Protein 4PY9 (pdb70)

Nearest PDB structures (foldseek):
  4py9-assembly1_A  TM=1.003E+00  e=1.717E-64  Bacteroides fragilis
  5jju-assembly1_B  TM=8.399E-01  e=2.002E-22  Mycobacterium tuberculosis H37Ra
  8iu7-assembly1_B-3  TM=7.484E-01  e=2.888E-23  Staphylococcus aureus
  5izo-assembly2_B  TM=7.568E-01  e=3.931E-20  Bacillus subtilis subsp. subtilis str. 168
  5j21-assembly2_B  TM=7.555E-01  e=2.570E-19  Bacillus subtilis subsp. subtilis str. 168

Organism: Bacteroides fragilis (strain YCH46) (NCBI:txid295405)

Structure (mmCIF, N/CA/C/O backbone):
data_4PY9
#
_entry.id   4PY9
#
_cell.length_a   90.892
_cell.length_b   90.892
_cell.length_c   107.684
_cell.angle_alpha   90.00
_cell.angle_beta   90.00
_cell.angle_gamma   120.00
#
_symmetry.space_group_name_H-M   'P 32 2 1'
#
loop_
_entity.id
_entity.type
_entity.pdbx_description
1 polymer 'Putative exopolyphosphatase-related protein'
2 non-polymer 'PHOSPHATE ION'
3 non-polymer 'SODIUM ION'
4 water water
#
loop_
_atom_site.group_PDB
_atom_site.id
_atom_site.type_symbol
_atom_site.label_atom_id
_atom_site.label_alt_id
_atom_site.label_comp_id
_atom_site.label_asym_id
_atom_site.label_entity_id
_atom_site.label_seq_id
_atom_site.pdbx_PDB_ins_code
_atom_site.Cartn_x
_atom_site.Cartn_y
_atom_site.Cartn_z
_atom_site.occupancy
_atom_site.B_iso_or_equiv
_atom_site.auth_seq_id
_atom_site.auth_comp_id
_atom_site.auth_asym_id
_atom_site.auth_atom_id
_atom_site.pdbx_PDB_model_num
ATOM 1 N N . LEU A 1 2 ? -8.432 32.540 35.436 1.00 60.54 2 LEU A N 1
ATOM 2 C CA . LEU A 1 2 ? -7.847 31.288 34.863 1.00 60.65 2 LEU A CA 1
ATOM 3 C C . LEU A 1 2 ? -6.625 31.568 33.981 1.00 57.14 2 LEU A C 1
ATOM 4 O O . LEU A 1 2 ? -5.629 30.856 34.067 1.00 59.73 2 LEU A O 1
ATOM 9 N N . THR A 1 3 ? -6.699 32.598 33.143 1.00 52.67 3 THR A N 1
ATOM 10 C CA . THR A 1 3 ? -5.578 32.975 32.278 1.00 51.26 3 THR A CA 1
ATOM 11 C C . THR A 1 3 ? -4.552 33.807 33.046 1.00 50.50 3 THR A C 1
ATOM 12 O O . THR A 1 3 ? -4.917 34.631 33.886 1.00 49.93 3 THR A O 1
ATOM 16 N N . LYS A 1 4 ? -3.272 33.592 32.744 1.00 47.94 4 LYS A N 1
ATOM 17 C CA . LYS A 1 4 ? -2.180 34.344 33.367 1.00 47.17 4 LYS A CA 1
ATOM 18 C C . LYS A 1 4 ? -1.948 35.672 32.650 1.00 44.56 4 LYS A C 1
ATOM 19 O O . LYS A 1 4 ? -1.218 35.729 31.667 1.00 46.92 4 LYS A O 1
ATOM 25 N N . VAL A 1 5 ? -2.589 36.726 33.146 1.00 42.26 5 VAL A N 1
ATOM 26 C CA . VAL A 1 5 ? -2.435 38.085 32.615 1.00 40.05 5 VAL A CA 1
ATOM 27 C C . VAL A 1 5 ? -1.206 38.797 33.186 1.00 38.60 5 VAL A C 1
ATOM 28 O O . VAL A 1 5 ? -0.426 39.381 32.440 1.00 39.20 5 VAL A O 1
ATOM 32 N N . ILE A 1 6 ? -1.049 38.762 34.506 1.00 37.00 6 ILE A N 1
ATOM 33 C CA . ILE A 1 6 ? 0.058 39.434 35.178 1.00 36.11 6 ILE A CA 1
ATOM 34 C C . ILE A 1 6 ? 1.331 38.620 34.984 1.00 37.14 6 ILE A C 1
ATOM 35 O O . ILE A 1 6 ? 1.319 37.389 35.108 1.00 35.63 6 ILE A O 1
ATOM 40 N N . ALA A 1 7 ? 2.425 39.317 34.691 1.00 37.58 7 ALA A N 1
ATOM 41 C CA . ALA A 1 7 ? 3.714 38.672 34.474 1.00 40.11 7 ALA A CA 1
ATOM 42 C C . ALA A 1 7 ? 4.199 37.981 35.751 1.00 40.65 7 ALA A C 1
ATOM 43 O O . ALA A 1 7 ? 4.248 38.596 36.813 1.00 43.01 7 ALA A O 1
ATOM 45 N N . GLN A 1 8 ? 4.538 36.701 35.634 1.00 41.67 8 GLN A N 1
ATOM 46 C CA . GLN A 1 8 ? 5.047 35.901 36.753 1.00 42.66 8 GLN A CA 1
ATOM 47 C C . GLN A 1 8 ? 6.275 36.530 37.421 1.00 42.96 8 GLN A C 1
ATOM 48 O O . GLN A 1 8 ? 6.441 36.433 38.638 1.00 43.23 8 GLN A O 1
ATOM 54 N N . ALA A 1 9 ? 7.136 37.161 36.627 1.00 43.15 9 ALA A N 1
ATOM 55 C CA . ALA A 1 9 ? 8.318 37.832 37.164 1.00 43.48 9 ALA A CA 1
ATOM 56 C C . ALA A 1 9 ? 7.918 38.957 38.114 1.00 43.95 9 ALA A C 1
ATOM 57 O O . ALA A 1 9 ? 8.526 39.127 39.170 1.00 44.05 9 ALA A O 1
ATOM 59 N N . HIS A 1 10 ? 6.894 39.720 37.731 1.00 44.24 10 HIS A N 1
ATOM 60 C CA . HIS A 1 10 ? 6.349 40.784 38.586 1.00 43.81 10 HIS A CA 1
ATOM 61 C C . HIS A 1 10 ? 5.740 40.203 39.865 1.00 42.41 10 HIS A C 1
ATOM 62 O O . HIS A 1 10 ? 5.910 40.767 40.947 1.00 41.36 10 HIS A O 1
ATOM 69 N N . ILE A 1 11 ? 5.053 39.069 39.740 1.00 41.68 11 ILE A N 1
ATOM 70 C CA . ILE A 1 11 ? 4.490 38.370 40.905 1.00 41.66 11 ILE A CA 1
ATOM 71 C C . ILE A 1 11 ? 5.596 37.854 41.829 1.00 42.65 11 ILE A C 1
ATOM 72 O O . ILE A 1 11 ? 5.495 37.970 43.054 1.00 40.32 11 ILE A O 1
ATOM 77 N N . ASP A 1 12 ? 6.648 37.293 41.237 1.00 43.06 12 ASP A N 1
ATOM 78 C CA . ASP A 1 12 ? 7.788 36.794 42.007 1.00 43.40 12 ASP A CA 1
ATOM 79 C C . ASP A 1 12 ? 8.450 37.929 42.799 1.00 41.80 12 ASP A C 1
ATOM 80 O O . ASP A 1 12 ? 8.692 37.799 43.997 1.00 41.85 12 ASP A O 1
ATOM 85 N N . HIS A 1 13 ? 8.722 39.039 42.119 1.00 40.43 13 HIS A N 1
ATOM 86 C CA . HIS A 1 13 ? 9.382 40.197 42.726 1.00 40.90 13 HIS A CA 1
ATOM 87 C C . HIS A 1 13 ? 8.588 40.764 43.911 1.00 41.42 13 HIS A C 1
ATOM 88 O O . HIS A 1 13 ? 9.142 40.985 44.986 1.00 41.93 13 HIS A O 1
ATOM 95 N N . PHE A 1 14 ? 7.293 40.996 43.714 1.00 41.31 14 PHE A N 1
ATOM 96 C CA . PHE A 1 14 ? 6.455 41.572 44.765 1.00 40.63 14 PHE A CA 1
ATOM 97 C C . PHE A 1 14 ? 6.341 40.643 45.970 1.00 41.47 14 PHE A C 1
ATOM 98 O O . PHE A 1 14 ? 6.312 41.105 47.109 1.00 40.57 14 PHE A O 1
ATOM 106 N N . THR A 1 15 ? 6.269 39.339 45.716 1.00 41.75 15 THR A N 1
ATOM 107 C CA . THR A 1 15 ? 6.231 38.353 46.790 1.00 43.48 15 THR A CA 1
ATOM 108 C C . THR A 1 15 ? 7.465 38.475 47.693 1.00 45.48 15 THR A C 1
ATOM 109 O O . THR A 1 15 ? 7.367 38.307 48.911 1.00 44.38 15 THR A O 1
ATOM 113 N N . LYS A 1 16 ? 8.614 38.778 47.088 1.00 47.02 16 LYS A N 1
ATOM 114 C CA . LYS A 1 16 ? 9.852 39.017 47.835 1.00 49.59 16 LYS A CA 1
ATOM 115 C C . LYS A 1 16 ? 9.691 40.222 48.760 1.00 47.98 16 LYS A C 1
ATOM 116 O O . LYS A 1 16 ? 9.922 40.121 49.965 1.00 48.68 16 LYS A O 1
ATOM 122 N N . TRP A 1 17 ? 9.289 41.354 48.186 1.00 45.54 17 TRP A N 1
ATOM 123 C CA . TRP A 1 17 ? 8.964 42.554 48.960 1.00 44.05 17 TRP A CA 1
ATOM 124 C C . TRP A 1 17 ? 7.958 42.241 50.066 1.00 44.79 17 TRP A C 1
ATOM 125 O O . TRP A 1 17 ? 8.147 42.621 51.222 1.00 44.53 17 TRP A O 1
ATOM 136 N N . PHE A 1 18 ? 6.890 41.545 49.686 1.00 44.77 18 PHE A N 1
ATOM 137 C CA . PHE A 1 18 ? 5.783 41.221 50.582 1.00 45.34 18 PHE A CA 1
ATOM 138 C C . PHE A 1 18 ? 6.233 40.460 51.829 1.00 47.93 18 PHE A C 1
ATOM 139 O O . PHE A 1 18 ? 5.821 40.788 52.944 1.00 47.10 18 PHE A O 1
ATOM 147 N N . GLU A 1 19 ? 7.080 39.453 51.636 1.00 50.81 19 GLU A N 1
ATOM 148 C CA . GLU A 1 19 ? 7.578 38.646 52.750 1.00 52.58 19 GLU A CA 1
ATOM 149 C C . GLU A 1 19 ? 8.534 39.426 53.669 1.00 51.39 19 GLU A C 1
ATOM 150 O O . GLU A 1 19 ? 8.513 39.243 54.887 1.00 49.58 19 GLU A O 1
ATOM 156 N N . ARG A 1 20 ? 9.349 40.303 53.089 1.00 51.61 20 ARG A N 1
ATOM 157 C CA . ARG A 1 20 ? 10.273 41.139 53.869 1.00 53.46 20 ARG A CA 1
ATOM 158 C C . ARG A 1 20 ? 9.592 42.299 54.601 1.00 50.01 20 ARG A C 1
ATOM 159 O O . ARG A 1 20 ? 10.107 42.783 55.610 1.00 46.88 20 ARG A O 1
ATOM 167 N N . ALA A 1 21 ? 8.454 42.752 54.081 1.00 47.59 21 ALA A N 1
ATOM 168 C CA . ALA A 1 21 ? 7.827 43.981 54.558 1.00 46.81 21 ALA A CA 1
ATOM 169 C C . ALA A 1 21 ? 7.199 43.816 55.932 1.00 45.80 21 ALA A C 1
ATOM 170 O O . ALA A 1 21 ? 6.577 42.792 56.216 1.00 45.85 21 ALA A O 1
ATOM 172 N N . ASP A 1 22 ? 7.395 44.821 56.783 1.00 45.22 22 ASP A N 1
ATOM 173 C CA . ASP A 1 22 ? 6.652 44.954 58.038 1.00 46.48 22 ASP A CA 1
ATOM 174 C C . ASP A 1 22 ? 5.570 46.025 57.895 1.00 42.86 22 ASP A C 1
ATOM 175 O O . ASP A 1 22 ? 4.456 45.858 58.385 1.00 41.93 22 ASP A O 1
ATOM 180 N N . LYS A 1 23 ? 5.918 47.124 57.230 1.00 41.27 23 LYS A N 1
ATOM 181 C CA . LYS A 1 23 ? 5.037 48.281 57.091 1.00 40.19 23 LYS A CA 1
ATOM 182 C C . LYS A 1 23 ? 4.716 48.548 55.625 1.00 38.94 23 LYS A C 1
ATOM 183 O O . LYS A 1 23 ? 5.621 48.719 54.800 1.00 38.11 23 LYS A O 1
ATOM 189 N N . ILE A 1 24 ? 3.422 48.580 55.311 1.00 37.75 24 ILE A N 1
ATOM 190 C CA . ILE A 1 24 ? 2.959 48.760 53.942 1.00 36.43 24 ILE A CA 1
ATOM 191 C C . ILE A 1 24 ? 1.917 49.869 53.878 1.00 35.87 24 ILE A C 1
ATOM 192 O O . ILE A 1 24 ? 1.031 49.943 54.723 1.00 35.80 24 ILE A O 1
ATOM 197 N N . VAL A 1 25 ? 2.047 50.737 52.875 1.00 35.66 25 VAL A N 1
ATOM 198 C CA . VAL A 1 25 ? 1.057 51.772 52.599 1.00 34.84 25 VAL A CA 1
ATOM 199 C C . VAL A 1 25 ? 0.425 51.540 51.226 1.00 33.93 25 VAL A C 1
ATOM 200 O O . VAL A 1 25 ? 1.123 51.261 50.251 1.00 33.18 25 VAL A O 1
ATOM 204 N N . ILE A 1 26 ? -0.899 51.662 51.166 1.00 32.91 26 ILE A N 1
ATOM 205 C CA . ILE A 1 26 ? -1.643 51.580 49.920 1.00 32.09 26 ILE A CA 1
ATOM 206 C C . ILE A 1 26 ? -2.194 52.968 49.593 1.00 32.32 26 ILE A C 1
ATOM 207 O O . ILE A 1 26 ? -2.891 53.569 50.408 1.00 32.17 26 ILE A O 1
ATOM 212 N N . VAL A 1 27 ? -1.875 53.470 48.404 1.00 32.67 27 VAL A N 1
ATOM 213 C CA . VAL A 1 27 ? -2.341 54.782 47.958 1.00 33.98 27 VAL A CA 1
ATOM 214 C C . VAL A 1 27 ? -3.231 54.649 46.729 1.00 34.29 27 VAL A C 1
ATOM 215 O O . VAL A 1 27 ? -3.002 53.789 45.883 1.00 34.74 27 VAL A O 1
ATOM 219 N N . SER A 1 28 ? -4.248 55.501 46.639 1.00 35.42 28 SER A N 1
ATOM 220 C CA . SER A 1 28 ? -5.089 55.571 45.446 1.00 35.71 28 SER A CA 1
ATOM 221 C C . SER A 1 28 ? -5.472 57.013 45.134 1.00 35.80 28 SER A C 1
ATOM 222 O O . SER A 1 28 ? -5.099 57.929 45.867 1.00 36.32 28 SER A O 1
ATOM 225 N N . HIS A 1 29 ? -6.221 57.208 44.049 1.00 35.95 29 HIS A N 1
ATOM 226 C CA . HIS A 1 29 ? -6.307 58.518 43.392 1.00 35.26 29 HIS A CA 1
ATOM 227 C C . HIS A 1 29 ? -7.265 59.523 44.040 1.00 36.07 29 HIS A C 1
ATOM 228 O O . HIS A 1 29 ? -8.116 59.161 44.855 1.00 35.43 29 HIS A O 1
ATOM 235 N N . VAL A 1 30 ? -7.100 60.791 43.653 1.00 36.49 30 VAL A N 1
ATOM 236 C CA . VAL A 1 30 ? -7.940 61.898 44.122 1.00 36.84 30 VAL A CA 1
ATOM 237 C C . VAL A 1 30 ? -9.405 61.645 43.794 1.00 36.73 30 VAL A C 1
ATOM 238 O O . VAL A 1 30 ? -9.724 61.029 42.775 1.00 37.93 30 VAL A O 1
ATOM 242 N N . SER A 1 31 ? -10.290 62.137 44.655 1.00 36.30 31 SER A N 1
ATOM 243 C CA . SER A 1 31 ? -11.714 61.828 44.577 1.00 37.25 31 SER A CA 1
ATOM 244 C C . SER A 1 31 ? -11.920 60.338 44.312 1.00 34.85 31 SER A C 1
ATOM 245 O O . SER A 1 31 ? -12.481 59.957 43.290 1.00 33.28 31 SER A O 1
ATOM 248 N N . PRO A 1 32 ? -11.444 59.488 45.235 1.00 33.24 32 PRO A N 1
ATOM 249 C CA . PRO A 1 32 ? -11.520 58.051 44.995 1.00 32.99 32 PRO A CA 1
ATOM 250 C C . PRO A 1 32 ? -12.960 57.558 44.915 1.00 32.08 32 PRO A C 1
ATOM 251 O O . PRO A 1 32 ? -13.835 58.078 45.611 1.00 33.59 32 PRO A O 1
ATOM 255 N N . ASP A 1 33 ? -13.188 56.561 44.065 1.00 31.75 33 ASP A N 1
ATOM 256 C CA . ASP A 1 33 ? -1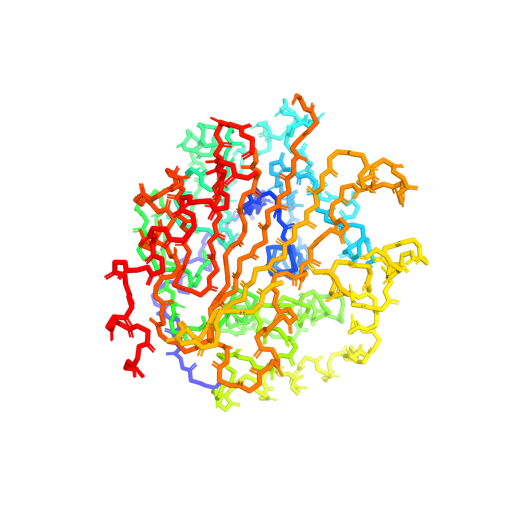4.515 55.996 43.832 1.00 31.43 33 ASP A CA 1
ATOM 257 C C . ASP A 1 33 ? -14.512 54.497 44.158 1.00 30.53 33 ASP A C 1
ATOM 258 O O . ASP A 1 33 ? -13.593 54.006 44.816 1.00 30.92 33 ASP A O 1
ATOM 263 N N . GLY A 1 34 ? -15.537 53.779 43.703 1.00 29.21 34 GLY A N 1
ATOM 264 C CA . GLY A 1 34 ? -15.706 52.366 44.014 1.00 29.34 34 GLY A CA 1
ATOM 265 C C . GLY A 1 34 ? -14.482 51.501 43.782 1.00 29.59 34 GLY A C 1
ATOM 266 O O . GLY A 1 34 ? -14.121 50.696 44.639 1.00 29.47 34 GLY A O 1
ATOM 267 N N . ASP A 1 35 ? -13.820 51.689 42.645 1.00 29.88 35 ASP A N 1
ATOM 268 C CA . ASP A 1 35 ? -12.688 50.839 42.262 1.00 30.20 35 ASP A CA 1
ATOM 269 C C . ASP A 1 35 ? -11.403 51.293 42.952 1.00 29.55 35 ASP A C 1
ATOM 270 O O . ASP A 1 35 ? -10.535 50.476 43.239 1.00 29.30 35 ASP A O 1
ATOM 275 N N . ALA A 1 36 ? -11.285 52.587 43.232 1.00 29.77 36 ALA A N 1
ATOM 276 C CA . ALA A 1 36 ? -10.147 53.087 44.004 1.00 30.13 36 ALA A CA 1
ATOM 277 C C . ALA A 1 36 ? -10.196 52.502 45.416 1.00 30.10 36 ALA A C 1
ATOM 278 O O . ALA A 1 36 ? -9.217 51.931 45.902 1.00 29.81 36 ALA A O 1
ATOM 280 N N . ILE A 1 37 ? -11.356 52.637 46.055 1.00 29.45 37 ILE A N 1
ATOM 281 C CA . ILE A 1 37 ? -11.548 52.189 47.428 1.00 28.46 37 ILE A CA 1
ATOM 282 C C . ILE A 1 37 ? -11.668 50.665 47.508 1.00 28.22 37 ILE A C 1
ATOM 283 O O . ILE A 1 37 ? -11.120 50.044 48.423 1.00 27.70 37 ILE A O 1
ATOM 288 N N . GLY A 1 38 ? -12.390 50.073 46.559 1.00 27.83 38 GLY A N 1
ATOM 289 C CA . GLY A 1 38 ? -12.576 48.628 46.502 1.00 28.20 38 GLY A CA 1
ATOM 290 C C . GLY A 1 38 ? -11.273 47.864 46.343 1.00 29.16 38 GLY A C 1
ATOM 291 O O . GLY A 1 38 ? -11.010 46.925 47.094 1.00 29.68 38 GLY A O 1
ATOM 292 N N . SER A 1 39 ? -10.452 48.271 45.378 1.00 29.04 39 SER A N 1
ATOM 293 C CA . SER A 1 39 ? -9.160 47.629 45.159 1.00 29.55 39 SER A CA 1
ATOM 294 C C . SER A 1 39 ? -8.221 47.827 46.352 1.00 29.86 39 SER A C 1
ATOM 295 O O . SER A 1 39 ? -7.540 46.888 46.777 1.00 29.27 39 SER A O 1
ATOM 298 N N . SER A 1 40 ? -8.194 49.046 46.889 1.00 29.34 40 SER A N 1
ATOM 299 C CA . SER A 1 40 ? -7.349 49.366 48.039 1.00 29.13 40 SER A CA 1
ATOM 300 C C . SER A 1 40 ? -7.749 48.581 49.286 1.00 28.97 40 SER A C 1
ATOM 301 O O . SER A 1 40 ? -6.888 48.049 49.987 1.00 28.95 40 SER A O 1
ATOM 304 N N . LEU A 1 41 ? -9.051 48.511 49.555 1.00 28.93 41 LEU A N 1
ATOM 305 C CA . LEU A 1 41 ? -9.561 47.781 50.716 1.00 28.71 41 LEU A CA 1
ATOM 306 C C . LEU A 1 41 ? -9.470 46.267 50.522 1.00 29.06 41 LEU A C 1
ATOM 307 O O . LEU A 1 41 ? -9.290 45.520 51.485 1.00 28.09 41 LEU A O 1
ATOM 312 N N . GLY A 1 42 ? -9.618 45.817 49.281 1.00 29.90 42 GLY A N 1
ATOM 313 C CA . GLY A 1 42 ? -9.402 44.416 48.948 1.00 30.79 42 GLY A CA 1
ATOM 314 C C . GLY A 1 42 ? -7.979 43.997 49.266 1.00 31.09 42 GLY A C 1
ATOM 315 O O . GLY A 1 42 ? -7.752 42.983 49.930 1.00 32.01 42 GLY A O 1
ATOM 316 N N . LEU A 1 43 ? -7.013 44.781 48.803 1.00 31.46 43 LEU A N 1
ATOM 317 C CA . LEU A 1 43 ? -5.606 44.511 49.112 1.00 32.06 43 LEU A CA 1
ATOM 318 C C . LEU A 1 43 ? -5.323 44.648 50.615 1.00 32.94 43 LEU A C 1
ATOM 319 O O . LEU A 1 43 ? -4.596 43.836 51.195 1.00 32.90 43 LEU A O 1
ATOM 324 N N . TYR A 1 44 ? -5.908 45.674 51.232 1.00 33.66 44 TYR A N 1
ATOM 325 C CA . TYR A 1 44 ? -5.762 45.916 52.669 1.00 34.78 44 TYR A CA 1
ATOM 326 C C . TYR A 1 44 ? -6.127 44.689 53.493 1.00 35.20 44 TYR A C 1
ATOM 327 O O . TYR A 1 44 ? -5.333 44.243 54.316 1.00 34.73 44 TYR A O 1
ATOM 336 N N . HIS A 1 45 ? -7.326 44.152 53.272 1.00 35.65 45 HIS A N 1
ATOM 337 C CA . HIS A 1 45 ? -7.794 42.990 54.033 1.00 36.70 45 HIS A CA 1
ATOM 338 C C . HIS A 1 45 ? -6.863 41.794 53.882 1.00 36.48 45 HIS A C 1
ATOM 339 O O . HIS A 1 45 ? -6.526 41.148 54.873 1.00 35.63 45 HIS A O 1
ATOM 346 N N . PHE A 1 46 ? -6.451 41.495 52.651 1.00 35.80 46 PHE A N 1
ATOM 347 C CA . PHE A 1 46 ? -5.484 40.422 52.443 1.00 36.43 46 PHE A CA 1
ATOM 348 C C . PHE A 1 46 ? -4.194 40.678 53.227 1.00 36.52 46 PHE A C 1
ATOM 349 O O . PHE A 1 46 ? -3.772 39.843 54.025 1.00 36.41 46 PHE A O 1
ATOM 357 N N . LEU A 1 47 ? -3.578 41.833 52.999 1.00 36.43 47 LEU A N 1
ATOM 358 C CA . LEU A 1 47 ? -2.308 42.155 53.644 1.00 36.06 47 LEU A CA 1
ATOM 359 C C . LEU A 1 47 ? -2.427 42.131 55.164 1.00 37.27 47 LEU A C 1
ATOM 360 O O . LEU A 1 47 ? -1.547 41.601 55.856 1.00 35.54 47 LEU A O 1
ATOM 365 N N . ASP A 1 48 ? -3.523 42.688 55.675 1.00 38.23 48 ASP A N 1
ATOM 366 C CA . ASP A 1 48 ? -3.770 42.725 57.113 1.00 38.78 48 ASP A CA 1
ATOM 367 C C . ASP A 1 48 ? -3.933 41.324 57.713 1.00 38.18 48 ASP A C 1
ATOM 368 O O . ASP A 1 48 ? -3.619 41.115 58.880 1.00 37.81 48 ASP A O 1
ATOM 373 N N . SER A 1 49 ? -4.408 40.367 56.917 1.00 39.07 49 SER A N 1
ATOM 374 C CA . SER A 1 49 ? -4.529 38.975 57.369 1.00 39.76 49 SER A CA 1
ATOM 375 C C . SER A 1 49 ? -3.170 38.288 57.536 1.00 40.25 49 SER A C 1
ATOM 376 O O . SER A 1 49 ? -3.084 37.228 58.153 1.00 41.04 49 SER A O 1
ATOM 379 N N . GLN A 1 50 ? -2.120 38.883 56.978 1.00 41.01 50 GLN A N 1
ATOM 380 C CA . GLN A 1 50 ? -0.793 38.282 56.982 1.00 42.58 50 GLN A CA 1
ATOM 381 C C . GLN A 1 50 ? 0.164 38.956 57.966 1.00 44.34 50 GLN A C 1
ATOM 382 O O . GLN A 1 50 ? 1.353 39.080 57.683 1.00 45.77 50 GLN A O 1
ATOM 388 N N . ASP A 1 51 ? -0.353 39.378 59.121 1.00 47.84 51 ASP A N 1
ATOM 389 C CA . ASP A 1 51 ? 0.471 39.937 60.203 1.00 49.59 51 ASP A CA 1
ATOM 390 C C . ASP A 1 51 ? 1.341 41.097 59.712 1.00 48.37 51 ASP A C 1
ATOM 391 O O . ASP A 1 51 ? 2.555 41.116 59.931 1.00 48.34 51 ASP A O 1
ATOM 396 N N . LYS A 1 52 ? 0.717 42.054 59.030 1.00 46.51 52 LYS A N 1
ATOM 397 C CA . LYS A 1 52 ? 1.428 43.235 58.544 1.00 44.77 52 LYS A CA 1
ATOM 398 C C . LYS A 1 52 ? 0.728 44.519 58.956 1.00 42.00 52 LYS A C 1
ATOM 399 O O . LYS A 1 52 ? -0.489 44.548 59.122 1.00 41.03 52 LYS A O 1
ATOM 405 N N . ILE A 1 53 ? 1.520 45.570 59.150 1.00 39.96 53 ILE A N 1
ATOM 406 C CA . ILE A 1 53 ? 0.990 46.893 59.435 1.00 38.63 53 ILE A CA 1
ATOM 407 C C . ILE A 1 53 ? 0.641 47.529 58.097 1.00 36.72 53 ILE A C 1
ATOM 408 O O . ILE A 1 53 ? 1.520 47.736 57.259 1.00 36.22 53 ILE A O 1
ATOM 413 N N . VAL A 1 54 ? -0.646 47.808 57.897 1.00 34.87 54 VAL A N 1
ATOM 414 C CA . VAL A 1 54 ? -1.146 48.312 56.621 1.00 34.37 54 VAL A CA 1
ATOM 415 C C . VAL A 1 54 ? -2.052 49.519 56.827 1.00 32.57 54 VAL A C 1
ATOM 416 O O . VAL A 1 54 ? -2.971 49.476 57.639 1.00 32.26 54 VAL A O 1
ATOM 420 N N . ASN A 1 55 ? -1.791 50.581 56.074 1.00 31.93 55 ASN A N 1
ATOM 421 C CA . ASN A 1 55 ? -2.619 51.783 56.084 1.00 31.24 55 ASN A CA 1
ATOM 422 C C . ASN A 1 55 ? -2.948 52.199 54.663 1.00 31.29 55 ASN A C 1
ATOM 423 O O . ASN A 1 55 ? -2.071 52.208 53.797 1.00 30.53 55 ASN A O 1
ATOM 428 N N . VAL A 1 56 ? -4.218 52.528 54.438 1.00 31.21 56 VAL A N 1
ATOM 429 C CA . VAL A 1 56 ? -4.700 53.026 53.159 1.00 31.47 56 VAL A CA 1
ATOM 430 C C . VAL A 1 56 ? -4.807 54.539 53.262 1.00 31.88 56 VAL A C 1
ATOM 431 O O . VAL A 1 56 ? -5.421 55.056 54.197 1.00 31.85 56 VAL A O 1
ATOM 435 N N . ILE A 1 57 ? -4.201 55.245 52.310 1.00 32.68 57 ILE A N 1
ATOM 436 C CA . ILE A 1 57 ? -4.193 56.705 52.315 1.00 32.63 57 ILE A CA 1
ATOM 437 C C . ILE A 1 57 ? -4.647 57.233 50.962 1.00 33.49 57 ILE A C 1
ATOM 438 O O . ILE A 1 57 ? -4.122 56.831 49.925 1.00 32.29 57 ILE A O 1
ATOM 443 N N . VAL A 1 58 ? -5.613 58.145 50.986 1.00 33.56 58 VAL A N 1
ATOM 444 C CA . VAL A 1 58 ? -6.106 58.788 49.780 1.00 34.08 58 VAL A CA 1
ATOM 445 C C . VAL A 1 58 ? -6.116 60.300 49.999 1.00 35.31 58 VAL A C 1
ATOM 446 O O . VAL A 1 58 ? -6.182 60.757 51.141 1.00 35.17 58 VAL A O 1
ATOM 450 N N . PRO A 1 59 ? -6.043 61.084 48.909 1.00 36.07 59 PRO A N 1
ATOM 451 C CA . PRO A 1 59 ? -5.903 62.530 49.074 1.00 37.01 59 PRO A CA 1
ATOM 452 C C . PRO A 1 59 ? -7.167 63.213 49.585 1.00 37.94 59 PRO A C 1
ATOM 453 O O . PRO A 1 59 ? -7.093 64.279 50.200 1.00 37.97 59 PRO A O 1
ATOM 457 N N . ASN A 1 60 ? -8.303 62.564 49.360 1.00 38.46 60 ASN A N 1
ATOM 458 C CA . ASN A 1 60 ? -9.577 63.238 49.291 1.00 40.42 60 ASN A CA 1
ATOM 459 C C . ASN A 1 60 ? -10.678 62.326 49.796 1.00 38.25 60 ASN A C 1
ATOM 460 O O . ASN A 1 60 ? -10.552 61.106 49.712 1.00 36.50 60 ASN A O 1
ATOM 465 N N . ALA A 1 61 ? -11.766 62.914 50.285 1.00 35.96 61 ALA A N 1
ATOM 466 C CA . ALA A 1 61 ? -12.914 62.135 50.746 1.00 35.41 61 ALA A CA 1
ATOM 467 C C . ALA A 1 61 ? -13.527 61.296 49.618 1.00 35.05 61 ALA A C 1
ATOM 468 O O . ALA A 1 61 ? -13.561 61.721 48.462 1.00 35.03 61 ALA A O 1
ATOM 470 N N . PHE A 1 62 ? -14.007 60.108 49.975 1.00 34.55 62 PHE A N 1
ATOM 471 C CA . PHE A 1 62 ? -14.775 59.259 49.070 1.00 34.53 62 PHE A CA 1
ATOM 472 C C . PHE A 1 62 ? -16.263 59.414 49.372 1.00 34.68 62 PHE A C 1
ATOM 473 O O . PHE A 1 62 ? -16.630 59.804 50.470 1.00 34.63 62 PHE A O 1
ATOM 481 N N . PRO A 1 63 ? -17.131 59.108 48.395 1.00 36.37 63 PRO A N 1
ATOM 482 C CA . PRO A 1 63 ? -18.572 59.310 48.593 1.00 36.86 63 PRO A CA 1
ATOM 483 C C . PRO A 1 63 ? -19.165 58.517 49.758 1.00 38.36 63 PRO A C 1
ATOM 484 O O . PRO A 1 63 ? -18.622 57.478 50.152 1.00 37.90 63 PRO A O 1
ATOM 488 N N . ASP A 1 64 ? -20.282 59.013 50.284 1.00 37.98 64 ASP A N 1
ATOM 489 C CA . ASP A 1 64 ? -20.951 58.398 51.422 1.00 39.18 64 ASP A CA 1
ATOM 490 C C . ASP A 1 64 ? -21.498 57.011 51.101 1.00 37.96 64 ASP A C 1
ATOM 491 O O . ASP A 1 64 ? -21.585 56.161 51.989 1.00 36.73 64 ASP A O 1
ATOM 496 N N . PHE A 1 65 ? -21.856 56.776 49.839 1.00 36.90 65 PHE A N 1
ATOM 497 C CA . PHE A 1 65 ? -22.369 55.466 49.429 1.00 37.10 65 PHE A CA 1
ATOM 498 C C . PHE A 1 65 ? -21.286 54.369 49.419 1.00 36.78 65 PHE A C 1
ATOM 499 O O . PHE A 1 65 ? -21.572 53.224 49.077 1.00 37.54 65 PHE A O 1
ATOM 507 N N . LEU A 1 66 ? -20.058 54.725 49.796 1.00 36.40 66 LEU A N 1
ATOM 508 C CA . LEU A 1 66 ? -18.969 53.762 50.001 1.00 36.47 66 LEU A CA 1
ATOM 509 C C . LEU A 1 66 ? -18.622 53.534 51.486 1.00 37.32 66 LEU A C 1
ATOM 510 O O . LEU A 1 66 ? -17.807 52.659 51.796 1.00 36.57 66 LEU A O 1
ATOM 515 N N . LYS A 1 67 ? -19.243 54.295 52.393 1.00 37.05 67 LYS A N 1
ATOM 516 C CA . LYS A 1 67 ? -18.932 54.217 53.832 1.00 38.28 67 LYS A CA 1
ATOM 517 C C . LYS A 1 67 ? -19.196 52.830 54.434 1.00 36.85 67 LYS A C 1
ATOM 518 O O . LYS A 1 67 ? -18.553 52.442 55.410 1.00 36.67 67 LYS A O 1
ATOM 524 N N . TRP A 1 68 ? -20.146 52.099 53.857 1.00 34.80 68 TRP A N 1
ATOM 525 C CA . TRP A 1 68 ? -20.497 50.758 54.331 1.00 34.71 68 TRP A CA 1
ATOM 526 C C . TRP A 1 68 ? -19.346 49.750 54.229 1.00 35.02 68 TRP A C 1
ATOM 527 O O . TRP A 1 68 ? -19.350 48.730 54.907 1.00 34.61 68 TRP A O 1
ATOM 546 N N . PRO A 1 70 ? -16.265 47.520 54.596 1.00 33.50 70 PRO A N 1
ATOM 547 C CA . PRO A 1 70 ? -15.511 47.187 55.807 1.00 33.62 70 PRO A CA 1
ATOM 548 C C . PRO A 1 70 ? -14.071 47.668 55.699 1.00 32.41 70 PRO A C 1
ATOM 549 O O . PRO A 1 70 ? -13.408 47.393 54.705 1.00 32.11 70 PRO A O 1
ATOM 553 N N . GLY A 1 71 ? -13.619 48.415 56.702 1.00 31.90 71 GLY A N 1
ATOM 554 C CA . GLY A 1 71 ? -12.299 49.050 56.679 1.00 31.90 71 GLY A CA 1
ATOM 555 C C . GLY A 1 71 ? -12.273 50.482 56.163 1.00 31.30 71 GLY A C 1
ATOM 556 O O . GLY A 1 71 ? -11.243 51.153 56.253 1.00 30.13 71 GLY A O 1
ATOM 557 N N . SER A 1 72 ? -13.395 50.964 55.632 1.00 31.77 72 SER A N 1
ATOM 558 C CA . SER A 1 72 ? -13.441 52.311 55.054 1.00 32.87 72 SER A CA 1
ATOM 559 C C . SER A 1 72 ? -13.173 53.400 56.094 1.00 33.81 72 SER A C 1
ATOM 560 O O . SER A 1 72 ? -12.549 54.415 55.783 1.00 33.76 72 SER A O 1
ATOM 563 N N . LYS A 1 73 ? -13.612 53.172 57.330 1.00 35.48 73 LYS A N 1
ATOM 564 C CA . LYS A 1 73 ? -13.427 54.146 58.409 1.00 37.87 73 LYS A CA 1
ATOM 565 C C . LYS A 1 73 ? -11.958 54.375 58.769 1.00 37.62 73 LYS A C 1
ATOM 566 O O . LYS A 1 73 ? -11.613 55.422 59.315 1.00 37.70 73 LYS A O 1
ATOM 572 N N . ASP A 1 74 ? -11.103 53.400 58.468 1.00 37.31 74 ASP A N 1
ATOM 573 C CA . ASP A 1 74 ? -9.673 53.495 58.768 1.00 37.47 74 ASP A CA 1
ATOM 574 C C . ASP A 1 74 ? -8.847 54.061 57.617 1.00 35.60 74 ASP A C 1
ATOM 575 O O . ASP A 1 74 ? -7.641 54.248 57.756 1.00 33.55 74 ASP A O 1
ATOM 580 N N . ILE A 1 75 ? -9.489 54.331 56.484 1.00 35.02 75 ILE A N 1
ATOM 581 C CA . ILE A 1 75 ? -8.817 54.997 55.374 1.00 34.64 75 ILE A CA 1
ATOM 582 C C . ILE A 1 75 ? -8.440 56.411 55.807 1.00 34.39 75 ILE A C 1
ATOM 583 O O . ILE A 1 75 ? -9.270 57.143 56.346 1.00 33.66 75 ILE A O 1
ATOM 588 N N . LEU A 1 76 ? -7.181 56.777 55.579 1.00 34.51 76 LEU A N 1
ATOM 589 C CA . LEU A 1 76 ? -6.652 58.057 56.027 1.00 35.55 76 LEU A CA 1
ATOM 590 C C . LEU A 1 76 ? -6.749 59.078 54.900 1.00 35.49 76 LEU A C 1
ATOM 591 O O . LEU A 1 76 ? -6.258 58.839 53.796 1.00 33.92 76 LEU A O 1
ATOM 596 N N . LEU A 1 77 ? -7.395 60.208 55.186 1.00 35.23 77 LEU A N 1
ATOM 597 C CA . LEU A 1 77 ? -7.545 61.294 54.223 1.00 35.56 77 LEU A CA 1
ATOM 598 C C . LEU A 1 77 ? -6.366 62.252 54.346 1.00 36.41 77 LEU A C 1
ATOM 599 O O . LEU A 1 77 ? -6.169 62.868 55.394 1.00 36.95 77 LEU A O 1
ATOM 604 N N . TYR A 1 78 ? -5.592 62.375 53.271 1.00 36.42 78 TYR A N 1
ATOM 605 C CA . TYR A 1 78 ? -4.370 63.180 53.271 1.00 36.81 78 TYR A CA 1
ATOM 606 C C . TYR A 1 78 ? -4.610 64.664 53.565 1.00 38.11 78 TYR A C 1
ATOM 607 O O . TYR A 1 78 ? -3.795 65.302 54.232 1.00 38.67 78 TYR A O 1
ATOM 616 N N . ASP A 1 79 ? -5.722 65.205 53.072 1.00 38.90 79 ASP A N 1
ATOM 617 C CA . ASP A 1 79 ? -6.048 66.617 53.279 1.00 41.90 79 ASP A CA 1
ATOM 618 C C . ASP A 1 79 ? -6.539 66.938 54.702 1.00 43.83 79 ASP A C 1
ATOM 619 O O . ASP A 1 79 ? -6.872 68.086 54.985 1.00 42.92 79 ASP A O 1
ATOM 624 N N . ARG A 1 80 ? -6.604 65.929 55.575 1.00 44.71 80 ARG A N 1
ATOM 625 C CA . ARG A 1 80 ? -6.971 66.128 56.980 1.00 45.90 80 ARG A CA 1
ATOM 626 C C . ARG A 1 80 ? -5.910 65.647 57.976 1.00 44.66 80 ARG A C 1
ATOM 627 O O . ARG A 1 80 ? -5.921 66.072 59.128 1.00 43.85 80 ARG A O 1
ATOM 635 N N . TYR A 1 81 ? -5.005 64.769 57.544 1.00 44.13 81 TYR A N 1
ATOM 636 C CA . TYR A 1 81 ? -3.960 64.230 58.417 1.00 42.94 81 TYR A CA 1
ATOM 637 C C . TYR A 1 81 ? -2.640 64.113 57.658 1.00 43.46 81 TYR A C 1
ATOM 638 O O . TYR A 1 81 ? -2.002 63.053 57.648 1.00 41.48 81 TYR A O 1
ATOM 647 N N . GLN A 1 82 ? -2.234 65.221 57.041 1.00 43.26 82 GLN A N 1
ATOM 648 C CA . GLN A 1 82 ? -1.056 65.255 56.169 1.00 44.68 82 GLN A CA 1
ATOM 649 C C . GLN A 1 82 ? 0.212 64.801 56.881 1.00 44.74 82 GLN A C 1
ATOM 650 O O . GLN A 1 82 ? 0.942 63.948 56.375 1.00 45.74 82 GLN A O 1
ATOM 656 N N . GLU A 1 83 ? 0.458 65.373 58.057 1.00 45.91 83 GLU A N 1
ATOM 657 C CA . GLU A 1 83 ? 1.657 65.076 58.846 1.00 46.78 83 GLU A CA 1
ATOM 658 C C . GLU A 1 83 ? 1.718 63.585 59.198 1.00 43.24 83 GLU A C 1
ATOM 659 O O . GLU A 1 83 ? 2.758 62.945 59.056 1.00 41.83 83 GLU A O 1
ATOM 665 N N . PHE A 1 84 ? 0.592 63.046 59.655 1.00 40.95 84 PHE A N 1
ATOM 666 C CA . PHE A 1 84 ? 0.483 61.630 60.015 1.00 39.73 84 PHE A CA 1
ATOM 667 C C . PHE A 1 84 ? 0.702 60.751 58.780 1.00 39.19 84 PHE A C 1
ATOM 668 O O . PHE A 1 84 ? 1.515 59.822 58.808 1.00 38.92 84 PHE A O 1
ATOM 676 N N . ALA A 1 85 ? -0.002 61.065 57.695 1.00 38.43 85 ALA A N 1
ATOM 677 C CA . ALA A 1 85 ? 0.157 60.334 56.433 1.00 38.43 85 ALA A CA 1
ATOM 678 C C . ALA A 1 85 ? 1.602 60.388 55.944 1.00 38.41 85 ALA A C 1
ATOM 679 O O . ALA A 1 85 ? 2.174 59.364 55.561 1.00 38.28 85 ALA A O 1
ATOM 681 N N . ASP A 1 86 ? 2.190 61.580 55.972 1.00 38.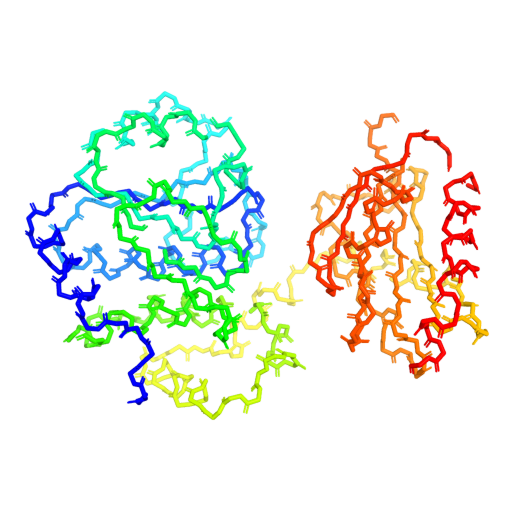71 86 ASP A N 1
ATOM 682 C CA . ASP A 1 86 ? 3.569 61.762 55.524 1.00 39.31 86 ASP A CA 1
ATOM 683 C C . ASP A 1 86 ? 4.528 60.808 56.224 1.00 38.36 86 ASP A C 1
ATOM 684 O O . ASP A 1 86 ? 5.373 60.202 55.577 1.00 39.00 86 ASP A O 1
ATOM 689 N N . LYS A 1 87 ? 4.385 60.670 57.539 1.00 39.32 87 LYS A N 1
ATOM 690 C CA . LYS A 1 87 ? 5.219 59.747 58.312 1.00 38.83 87 LYS A CA 1
ATOM 691 C C . LYS A 1 87 ? 5.048 58.305 57.852 1.00 37.36 87 LYS A C 1
ATOM 692 O O . LYS A 1 87 ? 6.032 57.594 57.651 1.00 37.55 87 LYS A O 1
ATOM 698 N N . LEU A 1 88 ? 3.797 57.872 57.708 1.00 36.10 88 LEU A N 1
ATOM 699 C CA . LEU A 1 88 ? 3.506 56.516 57.248 1.00 35.45 88 LEU A CA 1
ATOM 700 C C . LEU A 1 88 ? 4.134 56.267 55.880 1.00 35.63 88 LEU A C 1
ATOM 701 O O . LEU A 1 88 ? 4.731 55.220 55.657 1.00 35.88 88 LEU A O 1
ATOM 706 N N . ILE A 1 89 ? 4.008 57.238 54.976 1.00 36.20 89 ILE A N 1
ATOM 707 C CA . ILE A 1 89 ? 4.537 57.096 53.618 1.00 37.04 89 ILE A CA 1
ATOM 708 C C . ILE A 1 89 ? 6.066 57.023 53.623 1.00 38.10 89 ILE A C 1
ATOM 709 O O . ILE A 1 89 ? 6.644 56.123 53.021 1.00 37.76 89 ILE A O 1
ATOM 722 N N . GLU A 1 91 ? 8.019 56.117 55.9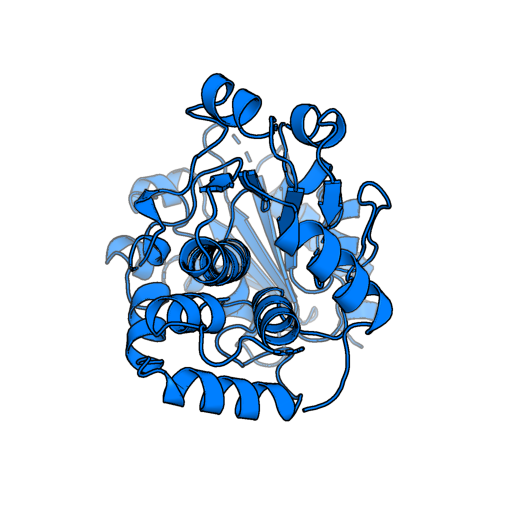49 1.00 42.06 91 GLU A N 1
ATOM 723 C CA . GLU A 1 91 ? 8.508 54.954 56.695 1.00 42.34 91 GLU A CA 1
ATOM 724 C C . GLU A 1 91 ? 8.082 53.600 56.116 1.00 41.96 91 GLU A C 1
ATOM 725 O O . GLU A 1 91 ? 8.512 52.556 56.605 1.00 39.37 91 GLU A O 1
ATOM 731 N N . ALA A 1 92 ? 7.241 53.611 55.085 1.00 42.22 92 ALA A N 1
ATOM 732 C CA . ALA A 1 92 ? 6.740 52.363 54.504 1.00 41.89 92 ALA A CA 1
ATOM 733 C C . ALA A 1 92 ? 7.859 51.551 53.850 1.00 41.25 92 ALA A C 1
ATOM 734 O O . ALA A 1 92 ? 8.677 52.102 53.112 1.00 41.64 92 ALA A O 1
ATOM 736 N N . ASP A 1 93 ? 7.896 50.248 54.131 1.00 39.90 93 ASP A N 1
ATOM 737 C CA . ASP A 1 93 ? 8.808 49.340 53.430 1.00 39.86 93 ASP A CA 1
ATOM 738 C C . ASP A 1 93 ? 8.346 49.172 51.979 1.00 39.82 93 ASP A C 1
ATOM 739 O O . ASP A 1 93 ? 9.166 49.091 51.060 1.00 39.98 93 ASP A O 1
ATOM 744 N N . VAL A 1 94 ? 7.027 49.114 51.787 1.00 39.09 94 VAL A N 1
ATOM 745 C CA . VAL A 1 94 ? 6.426 48.958 50.461 1.00 38.60 94 VAL A CA 1
ATOM 746 C C . VAL A 1 94 ? 5.249 49.909 50.296 1.00 37.88 94 VAL A C 1
ATOM 747 O O . VAL A 1 94 ? 4.403 50.014 51.186 1.00 38.35 94 VAL A O 1
ATOM 751 N N . ILE A 1 95 ? 5.198 50.592 49.154 1.00 37.19 95 ILE A N 1
ATOM 752 C CA . ILE A 1 95 ? 4.092 51.487 48.830 1.00 36.31 95 ILE A CA 1
ATOM 753 C C . ILE A 1 95 ? 3.353 50.950 47.614 1.00 36.35 95 ILE A C 1
ATOM 754 O O . ILE A 1 95 ? 3.907 50.918 46.515 1.00 35.80 95 ILE A O 1
ATOM 759 N N . CYS A 1 96 ? 2.104 50.536 47.814 1.00 35.78 96 CYS A N 1
ATOM 760 C CA . CYS A 1 96 ? 1.283 50.017 46.730 1.00 35.80 96 CYS A CA 1
ATOM 761 C C . CYS A 1 96 ? 0.441 51.140 46.137 1.00 35.19 96 CYS A C 1
ATOM 762 O O . CYS A 1 96 ? -0.407 51.705 46.818 1.00 36.11 96 CYS A O 1
ATOM 765 N N . CYS A 1 97 ? 0.679 51.453 44.865 1.00 35.34 97 CYS A N 1
ATOM 766 C CA . CYS A 1 97 ? -0.044 52.509 44.164 1.00 34.84 97 CYS A CA 1
ATOM 767 C C . CYS A 1 97 ? -1.165 51.914 43.310 1.00 34.78 97 CYS A C 1
ATOM 768 O O . CYS A 1 97 ? -0.920 51.415 42.210 1.00 33.86 97 CYS A O 1
ATOM 771 N N . LEU A 1 98 ? -2.392 51.994 43.821 1.00 33.06 98 LEU A N 1
ATOM 772 C CA . LEU A 1 98 ? -3.537 51.312 43.231 1.00 32.95 98 LEU A CA 1
ATOM 773 C C . LEU A 1 98 ? -4.480 52.245 42.481 1.00 33.55 98 LEU A C 1
ATOM 774 O O . LEU A 1 98 ? -4.959 53.248 43.025 1.00 33.66 98 LEU A O 1
ATOM 779 N N . ASP A 1 99 ? -4.745 51.886 41.228 1.00 32.01 99 ASP A N 1
ATOM 780 C CA . ASP A 1 99 ? -5.756 52.534 40.406 1.00 31.29 99 ASP A CA 1
ATOM 781 C C . ASP A 1 99 ? -5.354 53.918 39.899 1.00 31.71 99 ASP A C 1
ATOM 782 O O . ASP A 1 99 ? -6.204 54.729 39.552 1.00 30.43 99 ASP A O 1
ATOM 787 N N . PHE A 1 100 ? -4.055 54.181 39.835 1.00 33.18 100 PHE A N 1
ATOM 788 C CA . PHE A 1 100 ? -3.561 55.330 39.093 1.00 33.88 100 PHE A CA 1
ATOM 789 C C . PHE A 1 100 ? -2.177 55.025 38.543 1.00 35.08 100 PHE A C 1
ATOM 790 O O . PHE A 1 100 ? -1.483 54.136 39.041 1.00 35.51 100 PHE A O 1
ATOM 798 N N . ASN A 1 101 ? -1.786 55.757 37.507 1.00 36.79 101 ASN A N 1
ATOM 799 C CA . ASN A 1 101 ? -0.510 55.508 36.838 1.00 38.37 101 ASN A CA 1
ATOM 800 C C . ASN A 1 101 ? 0.332 56.760 36.607 1.00 38.80 101 ASN A C 1
ATOM 801 O O . ASN A 1 101 ? 1.318 56.717 35.874 1.00 39.12 101 ASN A O 1
ATOM 806 N N . ALA A 1 102 ? -0.058 57.864 37.237 1.00 39.08 102 ALA A N 1
ATOM 807 C CA . ALA A 1 102 ? 0.659 59.121 37.108 1.00 40.53 102 ALA A CA 1
ATOM 808 C C . ALA A 1 102 ? 0.535 59.906 38.404 1.00 40.41 102 ALA A C 1
ATOM 809 O O . ALA A 1 102 ? -0.567 60.053 38.937 1.00 40.60 102 ALA A O 1
ATOM 811 N N . LEU A 1 103 ? 1.660 60.420 38.894 1.00 40.26 103 LEU A N 1
ATOM 812 C CA . LEU A 1 103 ? 1.711 61.098 40.193 1.00 40.66 103 LEU A CA 1
ATOM 813 C C . LEU A 1 103 ? 0.725 62.260 40.340 1.00 41.19 103 LEU A C 1
ATOM 814 O O . LEU A 1 103 ? 0.316 62.576 41.456 1.00 40.76 103 LEU A O 1
ATOM 819 N N . LYS A 1 104 ? 0.347 62.892 39.230 1.00 40.94 104 LYS A N 1
ATOM 820 C CA . LYS A 1 104 ? -0.653 63.964 39.263 1.00 41.59 104 LYS A CA 1
ATOM 821 C C . LYS A 1 104 ? -2.045 63.491 39.684 1.00 40.73 104 LYS A C 1
ATOM 822 O O . LYS A 1 104 ? -2.857 64.293 40.148 1.00 40.08 104 LYS A O 1
ATOM 828 N N . ARG A 1 105 ? -2.318 62.197 39.528 1.00 40.30 105 ARG A N 1
ATOM 829 C CA . ARG A 1 105 ? -3.600 61.619 39.946 1.00 39.91 105 ARG A CA 1
ATOM 830 C C . ARG A 1 105 ? -3.779 61.561 41.471 1.00 39.37 105 ARG A C 1
ATOM 831 O O . ARG A 1 105 ? -4.885 61.320 41.948 1.00 39.17 105 ARG A O 1
ATOM 839 N N . ILE A 1 106 ? -2.703 61.775 42.228 1.00 39.89 106 ILE A N 1
ATOM 840 C CA . ILE A 1 106 ? -2.786 61.837 43.695 1.00 41.01 106 ILE A CA 1
ATOM 841 C C . ILE A 1 106 ? -2.548 63.252 44.258 1.00 43.50 106 ILE A C 1
ATOM 842 O O . ILE A 1 106 ? -2.274 63.416 45.448 1.00 42.43 106 ILE A O 1
ATOM 847 N N . ASP A 1 107 ? -2.642 64.258 43.384 1.00 46.20 107 ASP A N 1
ATOM 848 C CA . ASP A 1 107 ? -2.879 65.665 43.757 1.00 49.85 107 ASP A CA 1
ATOM 849 C C . ASP A 1 107 ? -2.468 66.091 45.181 1.00 51.08 107 ASP A C 1
ATOM 850 O O . ASP A 1 107 ? -3.287 66.066 46.103 1.00 53.28 107 ASP A O 1
ATOM 855 N N . GLU A 1 108 ? -1.205 66.487 45.338 1.00 50.85 108 GLU A N 1
ATOM 856 C CA . GLU A 1 108 ? -0.616 66.957 46.625 1.00 52.44 108 GLU A CA 1
ATOM 857 C C . GLU A 1 108 ? 0.061 65.864 47.443 1.00 49.06 108 GLU A C 1
ATOM 858 O O . GLU A 1 108 ? 0.915 66.160 48.273 1.00 47.58 108 GLU A O 1
ATOM 872 N N . SER A 1 110 ? 1.736 63.744 45.736 1.00 45.81 110 SER A N 1
ATOM 873 C CA . SER A 1 110 ? 2.811 63.439 44.779 1.00 46.39 110 SER A CA 1
ATOM 874 C C . SER A 1 110 ? 4.213 63.483 45.366 1.00 46.03 110 SER A C 1
ATOM 875 O O . SER A 1 110 ? 4.991 62.544 45.199 1.00 45.81 110 SER A O 1
ATOM 878 N N . ASP A 1 111 ? 4.530 64.583 46.040 1.00 45.76 111 ASP A N 1
ATOM 879 C CA . ASP A 1 111 ? 5.895 64.840 46.490 1.00 47.82 111 ASP A CA 1
ATOM 880 C C . ASP A 1 111 ? 6.352 63.843 47.542 1.00 45.88 111 ASP A C 1
ATOM 881 O O . ASP A 1 111 ? 7.457 63.307 47.449 1.00 47.09 111 ASP A O 1
ATOM 886 N N . ILE A 1 112 ? 5.509 63.587 48.539 1.00 44.70 112 ILE A N 1
ATOM 887 C CA . ILE A 1 112 ? 5.876 62.649 49.604 1.00 44.55 112 ILE A CA 1
ATOM 888 C C . ILE A 1 112 ? 5.993 61.216 49.058 1.00 43.80 112 ILE A C 1
ATOM 889 O O . ILE A 1 112 ? 6.919 60.481 49.421 1.00 43.44 112 ILE A O 1
ATOM 894 N N . VAL A 1 113 ? 5.077 60.834 48.168 1.00 43.41 113 VAL A N 1
ATOM 895 C CA . VAL A 1 113 ? 5.126 59.514 47.536 1.00 43.00 113 VAL A CA 1
ATOM 896 C C . VAL A 1 113 ? 6.354 59.413 46.643 1.00 42.66 113 VAL A C 1
ATOM 897 O O . VAL A 1 113 ? 7.088 58.435 46.714 1.00 43.76 113 VAL A O 1
ATOM 901 N N . ALA A 1 114 ? 6.586 60.433 45.822 1.00 43.03 114 ALA A N 1
ATOM 902 C CA . ALA A 1 114 ? 7.796 60.501 44.991 1.00 43.66 114 ALA A CA 1
ATOM 903 C C . ALA A 1 114 ? 9.077 60.380 45.813 1.00 43.77 114 ALA A C 1
ATOM 904 O O . ALA A 1 114 ? 10.018 59.709 45.402 1.00 45.17 114 ALA A O 1
ATOM 906 N N . ALA A 1 115 ? 9.102 61.026 46.975 1.00 45.31 115 ALA A N 1
ATOM 907 C CA . ALA A 1 115 ? 10.321 61.127 47.789 1.00 44.89 115 ALA A CA 1
ATOM 908 C C . ALA A 1 115 ? 10.608 59.890 48.630 1.00 44.05 115 ALA A C 1
ATOM 909 O O . ALA A 1 115 ? 11.766 59.613 48.935 1.00 45.18 115 ALA A O 1
ATOM 911 N N . SER A 1 116 ? 9.565 59.156 49.015 1.00 42.66 116 SER A N 1
ATOM 912 C CA . SER A 1 116 ? 9.724 58.022 49.926 1.00 41.53 116 SER A CA 1
ATOM 913 C C . SER A 1 116 ? 10.693 56.971 49.381 1.00 41.08 116 SER A C 1
ATOM 914 O O . SER A 1 116 ? 10.634 56.634 48.204 1.00 40.32 116 SER A O 1
ATOM 917 N N . PRO A 1 117 ? 11.587 56.449 50.239 1.00 42.16 117 PRO A N 1
ATOM 918 C CA . PRO A 1 117 ? 12.529 55.411 49.816 1.00 42.82 117 PRO A CA 1
ATOM 919 C C . PRO A 1 117 ? 11.934 54.000 49.824 1.00 42.68 117 PRO A C 1
ATOM 920 O O . PRO A 1 117 ? 12.603 53.052 49.410 1.00 43.51 117 PRO A O 1
ATOM 924 N N . GLY A 1 118 ? 10.697 53.865 50.301 1.00 42.98 118 GLY A N 1
ATOM 925 C CA . GLY A 1 118 ? 9.984 52.595 50.267 1.00 42.69 118 GLY A CA 1
ATOM 926 C C . GLY A 1 118 ? 9.791 52.079 48.855 1.00 42.76 118 GLY A C 1
ATOM 927 O O . GLY A 1 118 ? 9.730 52.854 47.896 1.00 40.00 118 GLY A O 1
ATOM 928 N N . ARG A 1 119 ? 9.687 50.761 48.734 1.00 44.51 119 ARG A N 1
ATOM 929 C CA . ARG A 1 119 ? 9.616 50.106 47.430 1.00 45.73 119 ARG A CA 1
ATOM 930 C C . ARG A 1 119 ? 8.216 50.263 46.841 1.00 43.64 119 ARG A C 1
ATOM 931 O O . ARG A 1 119 ? 7.222 49.905 47.474 1.00 43.20 119 ARG A O 1
ATOM 939 N N . LYS A 1 120 ? 8.147 50.802 45.628 1.00 42.14 120 LYS A N 1
ATOM 940 C CA . LYS A 1 120 ? 6.875 51.151 45.009 1.00 41.50 120 LYS A CA 1
ATOM 941 C C . LYS A 1 120 ? 6.447 50.137 43.951 1.00 40.10 120 LYS A C 1
ATOM 942 O O . LYS A 1 120 ? 7.240 49.735 43.099 1.00 39.10 120 LYS A O 1
ATOM 948 N N . ILE A 1 121 ? 5.184 49.732 44.018 1.00 38.07 121 ILE A N 1
ATOM 949 C CA . ILE A 1 121 ? 4.583 48.888 42.995 1.00 37.96 121 ILE A CA 1
ATOM 950 C C . ILE A 1 121 ? 3.276 49.520 42.537 1.00 37.50 121 ILE A C 1
ATOM 951 O O . ILE A 1 121 ? 2.496 50.006 43.352 1.00 36.96 121 ILE A O 1
ATOM 964 N N . ILE A 1 123 ? -0.325 48.967 40.597 1.00 36.95 123 ILE A N 1
ATOM 965 C CA . ILE A 1 123 ? -1.331 47.998 40.166 1.00 35.23 123 ILE A CA 1
ATOM 966 C C . ILE A 1 123 ? -2.481 48.810 39.587 1.00 35.08 123 ILE A C 1
ATOM 967 O O . ILE A 1 123 ? -3.203 49.487 40.320 1.00 34.44 123 ILE A O 1
ATOM 972 N N . ASP A 1 124 ? -2.639 48.756 38.270 1.00 34.30 124 ASP A N 1
ATOM 973 C CA . ASP A 1 124 ? -3.498 49.708 37.582 1.00 34.29 124 ASP A CA 1
ATOM 974 C C . ASP A 1 124 ? -3.959 49.203 36.219 1.00 33.50 124 ASP A C 1
ATOM 975 O O . ASP A 1 124 ? -3.291 48.372 35.606 1.00 32.61 124 ASP A O 1
ATOM 980 N N . HIS A 1 125 ? -5.100 49.714 35.755 1.00 33.90 125 HIS A N 1
ATOM 981 C CA . HIS A 1 125 ? -5.649 49.357 34.437 1.00 34.83 125 HIS A CA 1
ATOM 982 C C . HIS A 1 125 ? -5.881 50.563 33.507 1.00 34.51 125 HIS A C 1
ATOM 983 O O . HIS A 1 125 ? -6.582 50.444 32.505 1.00 33.67 125 HIS A O 1
ATOM 990 N N . HIS A 1 126 ? -5.297 51.716 33.829 1.00 34.93 126 HIS A N 1
ATOM 991 C CA . HIS A 1 126 ? -5.403 52.899 32.963 1.00 35.61 126 HIS A CA 1
ATOM 992 C C . HIS A 1 126 ? -4.347 52.911 31.863 1.00 33.61 126 HIS A C 1
ATOM 993 O O . HIS A 1 126 ? -3.304 52.273 31.991 1.00 31.91 126 HIS A O 1
ATOM 1000 N N . LEU A 1 127 ? -4.622 53.645 30.789 1.00 33.32 127 LEU A N 1
ATOM 1001 C CA . LEU A 1 127 ? -3.689 53.743 29.671 1.00 34.17 127 LEU A CA 1
ATOM 1002 C C . LEU A 1 127 ? -2.580 54.743 29.971 1.00 34.75 127 LEU A C 1
ATOM 1003 O O . LEU A 1 127 ? -2.797 55.723 30.686 1.00 36.10 127 LEU A O 1
ATOM 1008 N N . TYR A 1 128 ? -1.391 54.468 29.437 1.00 34.57 128 TYR A N 1
ATOM 1009 C CA . TYR A 1 128 ? -0.265 55.419 29.425 1.00 35.01 128 TYR A CA 1
ATOM 1010 C C . TYR A 1 128 ? 0.382 55.649 30.794 1.00 35.36 128 TYR A C 1
ATOM 1011 O O . TYR A 1 128 ? 0.369 56.766 31.308 1.00 37.14 128 TYR A O 1
ATOM 1020 N N . PRO A 1 129 ? 0.980 54.599 31.375 1.00 36.71 129 PRO A N 1
ATOM 1021 C CA . PRO A 1 129 ? 1.573 54.717 32.706 1.00 38.18 129 PRO A CA 1
ATOM 1022 C C . PRO A 1 129 ? 2.933 55.408 32.730 1.00 40.30 129 PRO A C 1
ATOM 1023 O O . PRO A 1 129 ? 3.665 55.358 31.744 1.00 41.31 129 PRO A O 1
ATOM 1027 N N . GLU A 1 130 ? 3.254 56.037 33.861 1.00 41.63 130 GLU A N 1
ATOM 1028 C CA . GLU A 1 130 ? 4.567 56.642 34.095 1.00 43.61 130 GLU A CA 1
ATOM 1029 C C . GLU A 1 130 ? 5.474 55.607 34.750 1.00 45.16 130 GLU A C 1
ATOM 1030 O O . GLU A 1 130 ? 5.006 54.546 35.164 1.00 46.19 130 GLU A O 1
ATOM 1036 N N . ASP A 1 131 ? 6.763 55.914 34.858 1.00 47.42 131 ASP A N 1
ATOM 1037 C CA . ASP A 1 131 ? 7.724 54.982 35.455 1.00 50.36 131 ASP A CA 1
ATOM 1038 C C . ASP A 1 131 ? 8.280 55.502 36.789 1.00 49.03 131 ASP A C 1
ATOM 1039 O O . ASP A 1 131 ? 9.493 55.615 36.964 1.00 50.86 131 ASP A O 1
ATOM 1044 N N . PHE A 1 132 ? 7.391 55.812 37.729 1.00 48.23 132 PHE A N 1
ATOM 1045 C CA . PHE A 1 132 ? 7.813 56.190 39.088 1.00 47.77 132 PHE A CA 1
ATOM 1046 C C . PHE A 1 132 ? 7.845 54.996 40.050 1.00 47.24 132 PHE A C 1
ATOM 1047 O O . PHE A 1 132 ? 8.391 55.097 41.148 1.00 48.02 132 PHE A O 1
ATOM 1055 N N . CYS A 1 133 ? 7.288 53.862 39.625 1.00 47.61 133 CYS A N 1
ATOM 1056 C CA . CYS A 1 133 ? 7.326 52.632 40.419 1.00 46.93 133 CYS A CA 1
ATOM 1057 C C . CYS A 1 133 ? 8.368 51.657 39.890 1.00 49.20 133 CYS A C 1
ATOM 1058 O O . CYS A 1 133 ? 8.614 51.582 38.687 1.00 50.87 133 CYS A O 1
ATOM 1061 N N . ARG A 1 134 ? 8.962 50.907 40.812 1.00 52.14 134 ARG A N 1
ATOM 1062 C CA . ARG A 1 134 ? 9.975 49.907 40.494 1.00 55.72 134 ARG A CA 1
ATOM 1063 C C . ARG A 1 134 ? 9.331 48.659 39.872 1.00 53.35 134 ARG A C 1
ATOM 1064 O O . ARG A 1 134 ? 9.917 48.037 38.982 1.00 52.85 134 ARG A O 1
ATOM 1072 N N . ILE A 1 135 ? 8.139 48.295 40.347 1.00 48.70 135 ILE A N 1
ATOM 1073 C CA . ILE A 1 135 ? 7.352 47.217 39.739 1.00 46.18 135 ILE A CA 1
ATOM 1074 C C . ILE A 1 135 ? 6.071 47.800 39.156 1.00 44.71 135 ILE A C 1
ATOM 1075 O O . ILE A 1 135 ? 5.310 48.476 39.855 1.00 44.63 135 ILE A O 1
ATOM 1080 N N . THR A 1 136 ? 5.834 47.522 37.877 1.00 42.72 136 THR A N 1
ATOM 1081 C CA . THR A 1 136 ? 4.715 48.102 37.146 1.00 42.28 136 THR A CA 1
ATOM 1082 C C . THR A 1 136 ? 3.804 47.012 36.596 1.00 42.06 136 THR A C 1
ATOM 1083 O O . THR A 1 136 ? 4.159 46.320 35.642 1.00 42.83 136 THR A O 1
ATOM 1087 N N . ILE A 1 137 ? 2.634 46.865 37.210 1.00 40.39 137 ILE A N 1
ATOM 1088 C CA . ILE A 1 137 ? 1.600 45.981 36.701 1.00 39.41 137 ILE A CA 1
ATOM 1089 C C . ILE A 1 137 ? 0.543 46.859 36.038 1.00 39.57 137 ILE A C 1
ATOM 1090 O O . ILE A 1 137 ? -0.344 47.391 36.709 1.00 39.34 137 ILE A O 1
ATOM 1095 N N . SER A 1 138 ? 0.672 47.016 34.720 1.00 38.93 138 SER A N 1
ATOM 1096 C CA . SER A 1 138 ? -0.205 47.864 33.918 1.00 38.49 138 SER A CA 1
ATOM 1097 C C . SER A 1 138 ? -0.947 47.025 32.898 1.00 38.51 138 SER A C 1
ATOM 1098 O O . SER A 1 138 ? -0.341 46.538 31.945 1.00 39.55 138 SER A O 1
ATOM 1101 N N . HIS A 1 139 ? -2.255 46.868 33.079 1.00 37.96 139 HIS A N 1
ATOM 1102 C CA . HIS A 1 139 ? -3.066 46.081 32.151 1.00 36.92 139 HIS A CA 1
ATOM 1103 C C . HIS A 1 139 ? -4.361 46.796 31.791 1.00 35.51 139 HIS A C 1
ATOM 1104 O O . HIS A 1 139 ? -5.402 46.537 32.391 1.00 34.86 139 HIS A O 1
ATOM 1111 N N . PRO A 1 140 ? -4.297 47.702 30.797 1.00 35.16 140 PRO A N 1
ATOM 1112 C CA . PRO A 1 140 ? -5.483 48.438 30.364 1.00 34.35 140 PRO A CA 1
ATOM 1113 C C . PRO A 1 140 ? -6.554 47.566 29.695 1.00 34.60 140 PRO A C 1
ATOM 1114 O O . PRO A 1 140 ? -7.688 48.007 29.559 1.00 33.28 140 PRO A O 1
ATOM 1118 N N . GLU A 1 141 ? -6.199 46.348 29.289 1.00 34.68 141 GLU A N 1
ATOM 1119 C CA . GLU A 1 141 ? -7.180 45.397 28.763 1.00 35.56 141 GLU A CA 1
ATOM 1120 C C . GLU A 1 141 ? -8.102 44.837 29.855 1.00 35.81 141 GLU A C 1
ATOM 1121 O O . GLU A 1 141 ? -9.157 44.290 29.547 1.00 37.00 141 GLU A O 1
ATOM 1127 N N . ILE A 1 142 ? -7.700 44.956 31.120 1.00 34.58 142 ILE A N 1
ATOM 1128 C CA . ILE A 1 142 ? -8.549 44.545 32.239 1.00 33.59 142 ILE A CA 1
ATOM 1129 C C . ILE A 1 142 ? -9.434 45.725 32.653 1.00 32.39 142 ILE A C 1
ATOM 1130 O O . ILE A 1 142 ? -8.980 46.864 32.677 1.00 30.51 142 ILE A O 1
ATOM 1135 N N . SER A 1 143 ? -10.692 45.439 32.976 1.00 31.02 143 SER A N 1
ATOM 1136 C CA . SER A 1 143 ? -11.707 46.477 33.168 1.00 30.47 143 SER A CA 1
ATOM 1137 C C . SER A 1 143 ? -11.692 47.155 34.547 1.00 30.33 143 SER A C 1
ATOM 1138 O O . SER A 1 143 ? -12.348 48.174 34.732 1.00 30.79 143 SER A O 1
ATOM 1141 N N . SER A 1 144 ? -10.956 46.609 35.509 1.00 30.68 144 SER A N 1
ATOM 1142 C CA . SER A 1 144 ? -10.807 47.280 36.803 1.00 30.00 144 SER A CA 1
ATOM 1143 C C . SER A 1 144 ? -9.506 46.924 37.510 1.00 30.01 144 SER A C 1
ATOM 1144 O O . SER A 1 144 ? -8.877 45.919 37.205 1.00 30.64 144 SER A O 1
ATOM 1147 N N . THR A 1 145 ? -9.110 47.775 38.453 1.00 30.30 145 THR A N 1
ATOM 1148 C CA . THR A 1 145 ? -7.952 47.522 39.299 1.00 30.22 145 THR A CA 1
ATOM 1149 C C . THR A 1 145 ? -8.296 46.447 40.315 1.00 30.57 145 THR A C 1
ATOM 1150 O O . THR A 1 145 ? -7.438 45.654 40.697 1.00 32.50 145 THR A O 1
ATOM 1154 N N . SER A 1 146 ? -9.555 46.418 40.744 1.00 30.76 146 SER A N 1
ATOM 1155 C CA . SER A 1 146 ? -10.021 45.426 41.698 1.00 30.59 146 SER A CA 1
ATOM 1156 C C . SER A 1 146 ? -9.788 44.010 41.192 1.00 31.11 146 SER A C 1
ATOM 1157 O O . SER A 1 146 ? -9.390 43.138 41.963 1.00 30.98 146 SER A O 1
ATOM 1160 N N . GLU A 1 147 ? -10.024 43.788 39.901 1.00 31.48 147 GLU A N 1
ATOM 1161 C CA . GLU A 1 147 ? -9.755 42.491 39.293 1.00 31.30 147 GLU A CA 1
ATOM 1162 C C . GLU A 1 147 ? -8.258 42.160 39.315 1.00 31.04 147 GLU A C 1
ATOM 1163 O O . GLU A 1 147 ? -7.881 41.026 39.587 1.00 30.09 147 GLU A O 1
ATOM 1169 N N . LEU A 1 148 ? -7.411 43.141 39.019 1.00 30.91 148 LEU A N 1
ATOM 1170 C CA . LEU A 1 148 ? -5.965 42.911 39.052 1.00 31.13 148 LEU A CA 1
ATOM 1171 C C . LEU A 1 148 ? -5.485 42.532 40.444 1.00 31.61 148 LEU A C 1
ATOM 1172 O O . LEU A 1 148 ? -4.594 41.687 40.586 1.00 31.95 148 LEU A O 1
ATOM 1177 N N . VAL A 1 149 ? -6.069 43.167 41.462 1.00 31.42 149 VAL A N 1
ATOM 1178 C CA . VAL A 1 149 ? -5.749 42.859 42.856 1.00 30.63 149 VAL A CA 1
ATOM 1179 C C . VAL A 1 149 ? -6.148 41.429 43.188 1.00 30.58 149 VAL A C 1
ATOM 1180 O O . VAL A 1 149 ? -5.364 40.695 43.791 1.00 31.00 149 VAL A O 1
ATOM 1184 N N . PHE A 1 150 ? -7.364 41.041 42.806 1.00 30.44 150 PHE A N 1
ATOM 1185 C CA . PHE A 1 150 ? -7.814 39.659 42.969 1.00 31.48 150 PHE A CA 1
ATOM 1186 C C . PHE A 1 150 ? -6.845 38.689 42.289 1.00 31.86 150 PHE A C 1
ATOM 1187 O O . PHE A 1 150 ? -6.424 37.694 42.884 1.00 31.90 150 PHE A O 1
ATOM 1195 N N . ARG A 1 151 ? -6.508 38.990 41.039 1.00 31.44 151 ARG A N 1
ATOM 1196 C CA . ARG A 1 151 ? -5.584 38.177 40.257 1.00 32.79 151 ARG A CA 1
ATOM 1197 C C . ARG A 1 151 ? -4.206 38.042 40.917 1.00 34.15 151 ARG A C 1
ATOM 1198 O O . ARG A 1 151 ? -3.677 36.935 41.038 1.00 33.84 151 ARG A O 1
ATOM 1206 N N . LEU A 1 152 ? -3.636 39.162 41.352 1.00 35.47 152 LEU A N 1
ATOM 1207 C CA . LEU A 1 152 ? -2.330 39.147 42.015 1.00 36.65 152 LEU A CA 1
ATOM 1208 C C . LEU A 1 152 ? -2.328 38.241 43.245 1.00 37.94 152 LEU A C 1
ATOM 1209 O O . LEU A 1 152 ? -1.430 37.416 43.415 1.00 38.47 152 LEU A O 1
ATOM 1214 N N . ILE A 1 153 ? -3.341 38.402 44.091 1.00 37.12 153 ILE A N 1
ATOM 1215 C CA . ILE A 1 153 ? -3.445 37.639 45.329 1.00 36.96 153 ILE A CA 1
ATOM 1216 C C . ILE A 1 153 ? -3.612 36.145 45.036 1.00 38.40 153 ILE A C 1
ATOM 1217 O O . ILE A 1 153 ? -3.053 35.305 45.739 1.00 36.33 153 ILE A O 1
ATOM 1222 N N . CYS A 1 154 ? -4.381 35.830 43.998 1.00 40.07 154 CYS A N 1
ATOM 1223 C CA . CYS A 1 154 ? -4.580 34.452 43.565 1.00 42.91 154 CYS A CA 1
ATOM 1224 C C . CYS A 1 154 ? -3.265 33.831 43.079 1.00 41.60 154 CYS A C 1
ATOM 1225 O O . CYS A 1 154 ? -2.871 32.764 43.546 1.00 41.31 154 CYS A O 1
ATOM 1228 N N . ARG A 1 155 ? -2.574 34.517 42.173 1.00 40.45 155 ARG A N 1
ATOM 1229 C CA . ARG A 1 155 ? -1.303 34.022 41.631 1.00 40.66 155 ARG A CA 1
ATOM 1230 C C . ARG A 1 155 ? -0.235 33.807 42.711 1.00 40.80 155 ARG A C 1
ATOM 1231 O O . ARG A 1 155 ? 0.587 32.898 42.600 1.00 40.60 155 ARG A O 1
ATOM 1247 N N . GLY A 1 157 ? -0.893 32.649 45.471 1.00 38.93 157 GLY A N 1
ATOM 1248 C CA . GLY A 1 157 ? -1.317 31.419 46.133 1.00 38.59 157 GLY A CA 1
ATOM 1249 C C . GLY A 1 157 ? -2.209 31.630 47.345 1.00 39.76 157 GLY A C 1
ATOM 1250 O O . GLY A 1 157 ? -2.450 30.689 48.104 1.00 39.25 157 GLY A O 1
ATOM 1251 N N . TYR A 1 158 ? -2.725 32.847 47.522 1.00 38.95 158 TYR A N 1
ATOM 1252 C CA . TYR A 1 158 ? -3.471 33.194 48.737 1.00 39.25 158 TYR A CA 1
ATOM 1253 C C . TYR A 1 158 ? -4.969 33.412 48.519 1.00 38.57 158 TYR A C 1
ATOM 1254 O O . TYR A 1 158 ? -5.589 34.184 49.246 1.00 38.90 158 TYR A O 1
ATOM 1263 N N . PHE A 1 159 ? -5.554 32.715 47.549 1.00 38.37 159 PHE A N 1
ATOM 1264 C CA . PHE A 1 159 ? -6.996 32.790 47.325 1.00 39.02 159 PHE A CA 1
ATOM 1265 C C . PHE A 1 159 ? -7.779 32.463 48.590 1.00 40.30 159 PHE A C 1
ATOM 1266 O O . PHE A 1 159 ? -8.820 33.073 48.852 1.00 38.91 159 PHE A O 1
ATOM 1274 N N . SER A 1 160 ? -7.284 31.494 49.363 1.00 40.77 160 SER A N 1
ATOM 1275 C CA . SER A 1 160 ? -7.967 31.045 50.578 1.00 41.71 160 SER A CA 1
ATOM 1276 C C . SER A 1 160 ? -7.986 32.105 51.678 1.00 40.40 160 SER A C 1
ATOM 1277 O O . SER A 1 160 ? -8.835 32.054 52.563 1.00 41.03 160 SER A O 1
ATOM 1280 N N . ASP A 1 161 ? -7.058 33.056 51.618 1.00 39.62 161 ASP A N 1
ATOM 1281 C CA . ASP A 1 161 ? -6.985 34.136 52.599 1.00 39.93 161 ASP A CA 1
ATOM 1282 C C . ASP A 1 161 ? -7.717 35.415 52.178 1.00 39.31 161 ASP A C 1
ATOM 1283 O O . ASP A 1 161 ? -7.589 36.447 52.841 1.00 38.83 161 ASP A O 1
ATOM 1288 N N . ILE A 1 162 ? -8.473 35.359 51.083 1.00 38.88 162 ILE A N 1
ATOM 1289 C CA . ILE A 1 162 ? -9.374 36.450 50.734 1.00 38.39 162 ILE A CA 1
ATOM 1290 C C . ILE A 1 162 ? -10.654 36.245 51.533 1.00 37.98 162 ILE A C 1
ATOM 1291 O O . ILE A 1 162 ? -11.375 35.264 51.323 1.00 37.76 162 ILE A O 1
ATOM 1296 N N . SER A 1 163 ? -10.915 37.166 52.457 1.00 36.77 163 SER A N 1
ATOM 1297 C CA . SER A 1 163 ? -12.080 37.087 53.332 1.00 36.59 163 SER A CA 1
ATOM 1298 C C . SER A 1 163 ? -13.352 37.536 52.629 1.00 36.55 163 SER A C 1
ATOM 1299 O O . SER A 1 163 ? -13.310 38.135 51.554 1.00 36.48 163 SER A O 1
ATOM 1302 N N . LYS A 1 164 ? -14.486 37.243 53.255 1.00 36.47 164 LYS A N 1
ATOM 1303 C CA . LYS A 1 164 ? -15.785 37.736 52.798 1.00 36.52 164 LYS A CA 1
ATOM 1304 C C . LYS A 1 164 ? -15.733 39.257 52.628 1.00 34.76 164 LYS A C 1
ATOM 1305 O O . LYS A 1 164 ? -16.178 39.792 51.611 1.00 33.63 164 LYS A O 1
ATOM 1311 N N . GLU A 1 165 ? -15.172 39.939 53.623 1.00 33.63 165 GLU A N 1
ATOM 1312 C CA . GLU A 1 165 ? -15.006 41.390 53.571 1.00 33.80 165 GLU A CA 1
ATOM 1313 C C . GLU A 1 165 ? -14.116 41.828 52.417 1.00 32.66 165 GLU A C 1
ATOM 1314 O O . GLU A 1 165 ? -14.461 42.756 51.682 1.00 31.90 165 GLU A O 1
ATOM 1320 N N . GLY A 1 166 ? -12.983 41.152 52.252 1.00 31.96 166 GLY A N 1
ATOM 1321 C CA . GLY A 1 166 ? -12.084 41.416 51.128 1.00 31.06 166 GLY A CA 1
ATOM 1322 C C . GLY A 1 166 ? -12.795 41.249 49.796 1.00 30.68 166 GLY A C 1
ATOM 1323 O O . GLY A 1 166 ? -12.694 42.109 48.915 1.00 30.86 166 GLY A O 1
ATOM 1324 N N . ALA A 1 167 ? -13.537 40.151 49.666 1.00 29.28 167 ALA A N 1
ATOM 1325 C CA . ALA A 1 167 ? -14.296 39.855 48.455 1.00 28.48 167 ALA A CA 1
ATOM 1326 C C . ALA A 1 167 ? -15.363 40.906 48.156 1.00 28.12 167 ALA A C 1
ATOM 1327 O O . ALA A 1 167 ? -15.614 41.221 46.996 1.00 28.14 167 ALA A O 1
ATOM 1329 N N . GLU A 1 168 ? -16.002 41.422 49.200 1.00 28.97 168 GLU A N 1
ATOM 1330 C CA . GLU A 1 168 ? -16.986 42.493 49.054 1.00 29.98 168 GLU A CA 1
ATOM 1331 C C . GLU A 1 168 ? -16.354 43.711 48.400 1.00 29.32 168 GLU A C 1
ATOM 1332 O O . GLU A 1 168 ? -16.918 44.304 47.483 1.00 29.10 168 GLU A O 1
ATOM 1338 N N . CYS A 1 169 ? -15.175 44.075 48.881 1.00 29.22 169 CYS A N 1
ATOM 1339 C CA . CYS A 1 169 ? -14.481 45.256 48.390 1.00 29.84 169 CYS A CA 1
ATOM 1340 C C . CYS A 1 169 ? -14.043 45.085 46.934 1.00 30.18 169 CYS A C 1
ATOM 1341 O O . CYS A 1 169 ? -14.195 45.997 46.116 1.00 29.83 169 CYS A O 1
ATOM 1344 N N . ILE A 1 170 ? -13.542 43.900 46.609 1.00 29.77 170 ILE A N 1
ATOM 1345 C CA . ILE A 1 170 ? -13.107 43.600 45.250 1.00 30.11 170 ILE A CA 1
ATOM 1346 C C . ILE A 1 170 ? -14.287 43.596 44.291 1.00 29.35 170 ILE A C 1
ATOM 1347 O O . ILE A 1 170 ? -14.198 44.159 43.206 1.00 29.92 170 ILE A O 1
ATOM 1352 N N . TYR A 1 171 ? -15.389 42.962 44.679 1.00 28.66 171 TYR A N 1
ATOM 1353 C CA . TYR A 1 171 ? -16.567 42.969 43.827 1.00 28.50 171 TYR A CA 1
ATOM 1354 C C . TYR A 1 171 ? -17.060 44.399 43.592 1.00 28.02 171 TYR A C 1
ATOM 1355 O O . TYR A 1 171 ? -17.437 44.757 42.478 1.00 27.28 171 TYR A O 1
ATOM 1364 N N . THR A 1 172 ? -17.055 45.208 44.646 1.00 28.16 172 THR A N 1
ATOM 1365 C CA . THR A 1 172 ? -17.556 46.577 44.565 1.00 28.55 172 THR A CA 1
ATOM 1366 C C . THR A 1 172 ? -16.856 47.360 43.460 1.00 28.31 172 THR A C 1
ATOM 1367 O O . THR A 1 172 ? -17.504 48.063 42.695 1.00 29.57 172 THR A O 1
ATOM 1371 N N . GLY A 1 173 ? -15.539 47.219 43.372 1.00 28.60 173 GLY A N 1
ATOM 1372 C CA . GLY A 1 173 ? -14.757 47.932 42.372 1.00 29.16 173 GLY A CA 1
ATOM 1373 C C . GLY A 1 173 ? -15.003 47.419 40.968 1.00 29.60 173 GLY A C 1
ATOM 1374 O O . GLY A 1 173 ? -15.098 48.198 40.024 1.00 29.36 173 GLY A O 1
ATOM 1391 N N . THR A 1 176 ? -18.543 48.847 40.046 1.00 29.94 176 THR A N 1
ATOM 1392 C CA . THR A 1 176 ? -18.639 50.277 39.761 1.00 31.12 176 THR A CA 1
ATOM 1393 C C . THR A 1 176 ? -17.899 50.672 38.483 1.00 32.12 176 THR A C 1
ATOM 1394 O O . THR A 1 176 ? -18.392 51.498 37.719 1.00 32.84 176 THR A O 1
ATOM 1398 N N . ASP A 1 177 ? -16.742 50.069 38.230 1.00 33.04 177 ASP A N 1
ATOM 1399 C CA . ASP A 1 177 ? -15.952 50.437 37.049 1.00 33.46 177 ASP A CA 1
ATOM 1400 C C . ASP A 1 177 ? -16.502 49.920 35.715 1.00 32.83 177 ASP A C 1
ATOM 1401 O O . ASP A 1 177 ? -16.057 50.364 34.662 1.00 33.06 177 ASP A O 1
ATOM 1406 N N . THR A 1 178 ? -17.446 48.982 35.756 1.00 31.26 178 THR A N 1
ATOM 1407 C CA . THR A 1 178 ? -18.117 48.498 34.549 1.00 30.47 178 THR A CA 1
ATOM 1408 C C . THR A 1 178 ? -19.586 48.934 34.491 1.00 30.16 178 THR A C 1
ATOM 1409 O O . THR A 1 178 ? -20.362 48.391 33.701 1.00 30.62 178 THR A O 1
ATOM 1413 N N . GLY A 1 179 ? -19.968 49.895 35.334 1.00 30.08 179 GLY A N 1
ATOM 1414 C CA . GLY A 1 179 ? -21.355 50.368 35.419 1.00 29.81 179 GLY A CA 1
ATOM 1415 C C . GLY A 1 179 ? -22.338 49.247 35.700 1.00 30.43 179 GLY A C 1
ATOM 1416 O O . GLY A 1 179 ? -23.361 49.111 35.018 1.00 29.48 179 GLY A O 1
ATOM 1417 N N . GLY A 1 180 ? -22.014 48.429 36.697 1.00 30.20 180 GLY A N 1
ATOM 1418 C CA . GLY A 1 180 ? -22.802 47.248 37.006 1.00 30.29 180 GLY A CA 1
ATOM 1419 C C . GLY A 1 180 ? -22.717 46.201 35.912 1.00 30.68 180 GLY A C 1
ATOM 1420 O O . GLY A 1 180 ? -23.721 45.577 35.570 1.00 30.87 180 GLY A O 1
ATOM 1421 N N . PHE A 1 181 ? -21.512 46.006 35.373 1.00 31.28 181 PHE A N 1
ATOM 1422 C CA . PHE A 1 181 ? -21.262 45.048 34.290 1.00 31.42 181 PHE A CA 1
ATOM 1423 C C . PHE A 1 181 ? -22.175 45.290 33.084 1.00 32.30 181 PHE A C 1
ATOM 1424 O O . PHE A 1 181 ? -22.799 44.367 32.552 1.00 32.12 181 PHE A O 1
ATOM 1432 N N . THR A 1 182 ? -22.236 46.551 32.666 1.00 33.68 182 THR A N 1
ATOM 1433 C CA . THR A 1 182 ? -22.988 46.955 31.479 1.00 34.29 182 THR A CA 1
ATOM 1434 C C . THR A 1 182 ? -22.085 47.527 30.385 1.00 35.67 182 THR A C 1
ATOM 1435 O O . THR A 1 182 ? -22.530 47.692 29.251 1.00 36.73 182 THR A O 1
ATOM 1439 N N . TYR A 1 183 ? -20.829 47.833 30.715 1.00 35.50 183 TYR A N 1
ATOM 1440 C CA . TYR A 1 183 ? -19.860 48.222 29.703 1.00 36.53 183 TYR A CA 1
ATOM 1441 C C . TYR A 1 183 ? -18.460 47.684 30.005 1.00 36.57 183 TYR A C 1
ATOM 1442 O O . TYR A 1 183 ? -18.084 47.519 31.165 1.00 37.18 183 TYR A O 1
ATOM 1451 N N . ASN A 1 184 ? -17.714 47.400 28.939 1.00 37.13 184 ASN A N 1
ATOM 1452 C CA . ASN A 1 184 ? -16.363 46.850 29.020 1.00 37.26 184 ASN A CA 1
ATOM 1453 C C . ASN A 1 184 ? -16.338 45.569 29.862 1.00 36.06 184 ASN A C 1
ATOM 1454 O O . ASN A 1 184 ? -15.415 45.347 30.641 1.00 34.30 184 ASN A O 1
ATOM 1459 N N . SER A 1 185 ? -17.364 44.735 29.696 1.00 34.88 185 SER A N 1
ATOM 1460 C CA . SER A 1 185 ? -17.549 43.561 30.549 1.00 34.36 185 SER A CA 1
ATOM 1461 C C . SER A 1 185 ? -17.738 42.261 29.775 1.00 34.15 185 SER A C 1
ATOM 1462 O O . SER A 1 185 ? -18.199 41.283 30.346 1.00 33.98 185 SER A O 1
ATOM 1465 N N . ASN A 1 186 ? -17.382 42.239 28.493 1.00 34.85 186 ASN A N 1
ATOM 1466 C CA . ASN A 1 186 ? -17.586 41.041 27.660 1.00 36.17 186 ASN A CA 1
ATOM 1467 C C . ASN A 1 186 ? -16.690 39.844 27.974 1.00 36.17 186 ASN A C 1
ATOM 1468 O O . ASN A 1 186 ? -16.989 38.736 27.548 1.00 38.05 186 ASN A O 1
ATOM 1473 N N . ASN A 1 187 ? -15.607 40.060 28.712 1.00 36.58 187 ASN A N 1
ATOM 1474 C CA . ASN A 1 187 ? -14.646 38.997 28.998 1.00 35.94 187 ASN A CA 1
ATOM 1475 C C . ASN A 1 187 ? -15.207 37.898 29.914 1.00 35.69 187 ASN A C 1
ATOM 1476 O O . ASN A 1 187 ? -15.708 38.183 31.003 1.00 34.38 187 ASN A O 1
ATOM 1481 N N . ARG A 1 188 ? -15.096 36.648 29.463 1.00 35.51 188 ARG A N 1
ATOM 1482 C CA . ARG A 1 188 ? -15.582 35.469 30.197 1.00 36.54 188 ARG A CA 1
ATOM 1483 C C . ARG A 1 188 ? -15.074 35.360 31.638 1.00 34.79 188 ARG A C 1
ATOM 1484 O O . ARG A 1 188 ? -15.814 34.961 32.532 1.00 33.58 188 ARG A O 1
ATOM 1492 N N . GLU A 1 189 ? -13.802 35.676 31.848 1.00 34.02 189 GLU A N 1
ATOM 1493 C CA . GLU A 1 189 ? -13.148 35.403 33.126 1.00 34.53 189 GLU A CA 1
ATOM 1494 C C . GLU A 1 189 ? -13.658 36.287 34.254 1.00 33.39 189 GLU A C 1
ATOM 1495 O O . GLU A 1 189 ? -13.512 35.937 35.418 1.00 33.64 189 GLU A O 1
ATOM 1501 N N . ILE A 1 190 ? -14.256 37.426 33.904 1.00 32.15 190 ILE A N 1
ATOM 1502 C CA . ILE A 1 190 ? -14.929 38.281 34.874 1.00 31.54 190 ILE A CA 1
ATOM 1503 C C . ILE A 1 190 ? -15.943 37.484 35.691 1.00 30.97 190 ILE A C 1
ATOM 1504 O O . ILE A 1 190 ? -16.010 37.632 36.911 1.00 30.12 190 ILE A O 1
ATOM 1509 N N . TYR A 1 191 ? -16.712 36.633 35.012 1.00 30.30 191 TYR A N 1
ATOM 1510 C CA . TYR A 1 191 ? -17.871 35.963 35.618 1.00 30.36 191 TYR A CA 1
ATOM 1511 C C . TYR A 1 191 ? -17.471 34.713 36.398 1.00 30.13 191 TYR A C 1
ATOM 1512 O O . TYR A 1 191 ? -18.176 34.295 37.316 1.00 29.88 191 TYR A O 1
ATOM 1521 N N . PHE A 1 192 ? -16.314 34.152 36.065 1.00 30.83 192 PHE A N 1
ATOM 1522 C CA . PHE A 1 192 ? -15.692 33.143 36.906 1.00 30.88 192 PHE A CA 1
ATOM 1523 C C . PHE A 1 192 ? -15.229 33.799 38.206 1.00 29.78 192 PHE A C 1
ATOM 1524 O O . PHE A 1 192 ? -15.443 33.261 39.285 1.00 28.67 192 PHE A O 1
ATOM 1532 N N . ILE A 1 193 ? -14.610 34.974 38.101 1.00 30.39 193 ILE A N 1
ATOM 1533 C CA . ILE A 1 193 ? -14.156 35.709 39.285 1.00 29.84 193 ILE A CA 1
ATOM 1534 C C . ILE A 1 193 ? -15.342 36.086 40.178 1.00 30.34 193 ILE A C 1
ATOM 1535 O O . ILE A 1 193 ? -15.264 35.961 41.400 1.00 30.05 193 ILE A O 1
ATOM 1540 N N . ILE A 1 194 ? -16.445 36.518 39.572 1.00 29.88 194 ILE A N 1
ATOM 1541 C CA . ILE A 1 194 ? -17.637 36.857 40.343 1.00 30.13 194 ILE A CA 1
ATOM 1542 C C . ILE A 1 194 ? -18.116 35.632 41.110 1.00 30.17 194 ILE A C 1
ATOM 1543 O O . ILE A 1 194 ? -18.438 35.718 42.294 1.00 28.82 194 ILE A O 1
ATOM 1548 N N . SER A 1 195 ? -18.151 34.494 40.427 1.00 31.99 195 SER A N 1
ATOM 1549 C CA . SER A 1 195 ? -18.512 33.233 41.063 1.00 33.19 195 SER A CA 1
ATOM 1550 C C . SER A 1 195 ? -17.575 32.916 42.225 1.00 32.69 195 SER A C 1
ATOM 1551 O O . SER A 1 195 ? -18.032 32.517 43.287 1.00 34.06 195 SER A O 1
ATOM 1554 N N . GLU A 1 196 ? -16.273 33.110 42.033 1.00 33.65 196 GLU A N 1
ATOM 1555 C CA . GLU A 1 196 ? -15.303 32.867 43.104 1.00 35.10 196 GLU A CA 1
ATOM 1556 C C . GLU A 1 196 ? -15.547 33.772 44.310 1.00 34.18 196 GLU A C 1
ATOM 1557 O O . GLU A 1 196 ? -15.383 33.345 45.455 1.00 33.44 196 GLU A O 1
ATOM 1563 N N . LEU A 1 197 ? -15.926 35.021 44.046 1.00 32.96 197 LEU A N 1
ATOM 1564 C CA . LEU A 1 197 ? -16.207 35.986 45.107 1.00 31.67 197 LEU A CA 1
ATOM 1565 C C . LEU A 1 197 ? -17.487 35.633 45.846 1.00 31.90 197 LEU A C 1
ATOM 1566 O O . LEU A 1 197 ? -17.564 35.796 47.064 1.00 32.04 197 LEU A O 1
ATOM 1571 N N . LEU A 1 198 ? -18.483 35.144 45.112 1.00 32.71 198 LEU A N 1
ATOM 1572 C CA . LEU A 1 198 ? -19.730 34.684 45.718 1.00 33.01 198 LEU A CA 1
ATOM 1573 C C . LEU A 1 198 ? -19.490 33.487 46.626 1.00 33.78 198 LEU A C 1
ATOM 1574 O O . LEU A 1 198 ? -20.173 33.332 47.631 1.00 34.79 198 LEU A O 1
ATOM 1579 N N . SER A 1 199 ? -18.504 32.659 46.290 1.00 34.25 199 SER A N 1
ATOM 1580 C CA . SER A 1 199 ? -18.153 31.515 47.133 1.00 35.13 199 SER A CA 1
ATOM 1581 C C . SER A 1 199 ? -17.603 31.955 48.496 1.00 35.57 199 SER A C 1
ATOM 1582 O O . SER A 1 199 ? -17.532 31.149 49.413 1.00 36.74 199 SER A O 1
ATOM 1585 N N . LYS A 1 200 ? -17.225 33.228 48.626 1.00 35.53 200 LYS A N 1
ATOM 1586 C CA . LYS A 1 200 ? -16.758 33.777 49.901 1.00 35.39 200 LYS A CA 1
ATOM 1587 C C . LYS A 1 200 ? -17.901 34.297 50.770 1.00 34.62 200 LYS A C 1
ATOM 1588 O O . LYS A 1 200 ? -17.659 34.819 51.850 1.00 34.90 200 LYS A O 1
ATOM 1594 N N . GLY A 1 201 ? -19.136 34.185 50.288 1.00 34.64 201 GLY A N 1
ATOM 1595 C CA . GLY A 1 201 ? -20.316 34.555 51.068 1.00 34.06 201 GLY A CA 1
ATOM 1596 C C . GLY A 1 201 ? -20.884 35.940 50.805 1.00 33.54 201 GLY A C 1
ATOM 1597 O O . GLY A 1 201 ? -21.798 36.367 51.508 1.00 32.15 201 GLY A O 1
ATOM 1598 N N . ILE A 1 202 ? -20.375 36.645 49.796 1.00 33.53 202 ILE A N 1
ATOM 1599 C CA . ILE A 1 202 ? -20.830 38.017 49.553 1.00 33.84 202 ILE A CA 1
ATOM 1600 C C . ILE A 1 202 ? -22.240 38.036 48.975 1.00 33.79 202 ILE A C 1
ATOM 1601 O O . ILE A 1 202 ? -22.681 37.069 48.350 1.00 32.82 202 ILE A O 1
ATOM 1606 N N . ASP A 1 203 ? -22.944 39.138 49.207 1.00 33.67 203 ASP A N 1
ATOM 1607 C CA . ASP A 1 203 ? -24.269 39.343 48.640 1.00 33.15 203 ASP A CA 1
ATOM 1608 C C . ASP A 1 203 ? -24.163 40.458 47.614 1.00 31.85 203 ASP A C 1
ATOM 1609 O O . ASP A 1 203 ? -24.197 41.639 47.960 1.00 30.35 203 ASP A O 1
ATOM 1614 N N . LYS A 1 204 ? -24.028 40.075 46.347 1.00 31.12 204 LYS A N 1
ATOM 1615 C CA . LYS A 1 204 ? -23.803 41.051 45.282 1.00 30.59 204 LYS A CA 1
ATOM 1616 C C . LYS A 1 204 ? -24.999 41.973 45.073 1.00 30.53 204 LYS A C 1
ATOM 1617 O O . LYS A 1 204 ? -24.826 43.123 44.687 1.00 29.50 204 LYS A O 1
ATOM 1623 N N . ASP A 1 205 ? -26.205 41.465 45.318 1.00 31.56 205 ASP A N 1
ATOM 1624 C CA . ASP A 1 205 ? -27.420 42.265 45.170 1.00 32.11 205 ASP A CA 1
ATOM 1625 C C . ASP A 1 205 ? -27.494 43.353 46.244 1.00 33.35 205 ASP A C 1
ATOM 1626 O O . ASP A 1 205 ? -27.841 4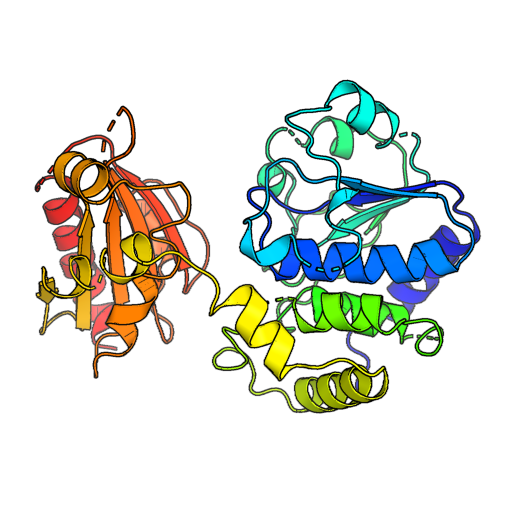4.500 45.953 1.00 32.09 205 ASP A O 1
ATOM 1631 N N . ASP A 1 206 ? -27.147 42.997 47.478 1.00 34.65 206 ASP A N 1
ATOM 1632 C CA . ASP A 1 206 ? -27.088 43.978 48.565 1.00 35.21 206 ASP A CA 1
ATOM 1633 C C . ASP A 1 206 ? -26.032 45.052 48.308 1.00 34.11 206 ASP A C 1
ATOM 1634 O O . ASP A 1 206 ? -26.236 46.222 48.637 1.00 33.40 206 ASP A O 1
ATOM 1639 N N . ILE A 1 207 ? -24.901 44.647 47.735 1.00 33.10 207 ILE A N 1
ATOM 1640 C CA . ILE A 1 207 ? -23.812 45.580 47.431 1.00 31.68 207 ILE A CA 1
ATOM 1641 C C . ILE A 1 207 ? -24.250 46.583 46.369 1.00 31.48 207 ILE A C 1
ATOM 1642 O O . ILE A 1 207 ? -23.924 47.769 46.460 1.00 30.03 207 ILE A O 1
ATOM 1647 N N . TYR A 1 208 ? -24.979 46.104 45.365 1.00 31.67 208 TYR A N 1
ATOM 1648 C CA . TYR A 1 208 ? -25.561 46.983 44.357 1.00 33.39 208 TYR A CA 1
ATOM 1649 C C . TYR A 1 208 ? -26.438 48.050 45.011 1.00 33.31 208 TYR A C 1
ATOM 1650 O O . TYR A 1 208 ? -26.313 49.237 44.702 1.00 32.49 208 TYR A O 1
ATOM 1659 N N . ARG A 1 209 ? -27.321 47.619 45.907 1.00 33.71 209 ARG A N 1
ATOM 1660 C CA . ARG A 1 209 ? -28.256 48.528 46.571 1.00 35.59 209 ARG A CA 1
ATOM 1661 C C . ARG A 1 209 ? -27.538 49.567 47.423 1.00 35.07 209 ARG A C 1
ATOM 1662 O O . ARG A 1 209 ? -27.906 50.737 47.413 1.00 34.36 209 ARG A O 1
ATOM 1670 N N . LYS A 1 210 ? -26.505 49.136 48.142 1.00 35.13 210 LYS A N 1
ATOM 1671 C CA . LYS A 1 210 ? -25.749 50.030 49.014 1.00 35.60 210 LYS A CA 1
ATOM 1672 C C . LYS A 1 210 ? -25.062 51.157 48.250 1.00 35.48 210 LYS A C 1
ATOM 1673 O O . LYS A 1 210 ? -24.953 52.273 48.754 1.00 36.08 210 LYS A O 1
ATOM 1679 N N . VAL A 1 211 ? -24.620 50.870 47.031 1.00 35.06 211 VAL A N 1
ATOM 1680 C CA . VAL A 1 211 ? -23.885 51.842 46.229 1.00 34.34 211 VAL A CA 1
ATOM 1681 C C . VAL A 1 211 ? -24.825 52.719 45.391 1.00 35.19 211 VAL A C 1
ATOM 1682 O O . VAL A 1 211 ? -24.623 53.938 45.309 1.00 34.72 211 VAL A O 1
ATOM 1686 N N . TYR A 1 212 ? -25.843 52.106 44.784 1.00 35.61 212 TYR A N 1
ATOM 1687 C CA . TYR A 1 212 ? -26.692 52.787 43.800 1.00 37.25 212 TYR A CA 1
ATOM 1688 C C . TYR A 1 212 ? -28.103 53.144 44.273 1.00 39.92 212 TYR A C 1
ATOM 1689 O O . TYR A 1 212 ? -28.739 54.017 43.681 1.00 39.23 212 TYR A O 1
ATOM 1698 N N . ASN A 1 213 ? -28.608 52.453 45.295 1.00 42.76 213 ASN A N 1
ATOM 1699 C CA . ASN A 1 213 ? -29.965 52.699 45.797 1.00 44.73 213 ASN A CA 1
ATOM 1700 C C . ASN A 1 213 ? -29.925 53.354 47.167 1.00 46.72 213 ASN A C 1
ATOM 1701 O O . ASN A 1 213 ? -30.702 53.013 48.059 1.00 47.50 213 ASN A O 1
ATOM 1706 N N . THR A 1 214 ? -29.009 54.297 47.332 1.00 49.61 214 THR A N 1
ATOM 1707 C CA . THR A 1 214 ? -28.844 54.978 48.603 1.00 53.47 214 THR A CA 1
ATOM 1708 C C . THR A 1 214 ? -28.567 56.441 48.357 1.00 56.85 214 THR A C 1
ATOM 1709 O O . THR A 1 214 ? -27.417 56.884 48.405 1.00 59.86 214 THR A O 1
ATOM 1713 N N . TYR A 1 215 ? -29.626 57.183 48.065 1.00 60.09 215 TYR A N 1
ATOM 1714 C CA . TYR A 1 215 ? -29.531 58.630 48.037 1.00 63.89 215 TYR A CA 1
ATOM 1715 C C . TYR A 1 215 ? -30.864 59.322 48.288 1.00 61.40 215 TYR A C 1
ATOM 1716 O O . TYR A 1 215 ? -31.918 58.687 48.318 1.00 60.08 215 TYR A O 1
ATOM 1725 N N . SER A 1 216 ? -30.787 60.633 48.486 1.00 59.21 216 SER A N 1
ATOM 1726 C CA . SER A 1 216 ? -31.891 61.412 49.016 1.00 57.63 216 SER A CA 1
ATOM 1727 C C . SER A 1 216 ? -33.058 61.547 48.055 1.00 56.89 216 SER A C 1
ATOM 1728 O O . SER A 1 216 ? -32.928 61.327 46.851 1.00 55.33 216 SER A O 1
ATOM 1731 N N . GLU A 1 217 ? -34.199 61.920 48.624 1.00 56.96 217 GLU A N 1
ATOM 1732 C CA . GLU A 1 217 ? -35.379 62.308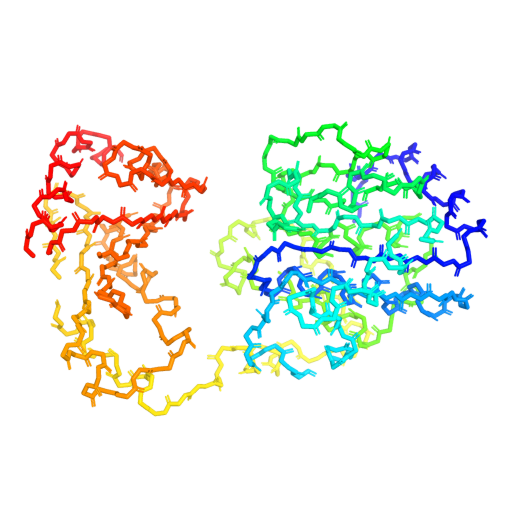 47.865 1.00 57.48 217 GLU A CA 1
ATOM 1733 C C . GLU A 1 217 ? -35.074 63.532 46.997 1.00 56.74 217 GLU A C 1
ATOM 1734 O O . GLU A 1 217 ? -35.467 63.593 45.827 1.00 55.19 217 GLU A O 1
ATOM 1740 N N . SER A 1 218 ? -34.374 64.503 47.577 1.00 56.46 218 SER A N 1
ATOM 1741 C CA . SER A 1 218 ? -34.014 65.722 46.855 1.00 57.22 218 SER A CA 1
ATOM 1742 C C . SER A 1 218 ? -33.103 65.433 45.656 1.00 56.24 218 SER A C 1
ATOM 1743 O O . SER A 1 218 ? -33.278 66.031 44.592 1.00 56.29 218 SER A O 1
ATOM 1746 N N . ARG A 1 219 ? -32.151 64.513 45.823 1.00 55.36 219 ARG A N 1
ATOM 1747 C CA . ARG A 1 219 ? -31.248 64.134 44.729 1.00 54.77 219 ARG A CA 1
ATOM 1748 C C . ARG A 1 219 ? -31.999 63.536 43.537 1.00 54.67 219 ARG A C 1
ATOM 1749 O O . ARG A 1 219 ? -31.706 63.870 42.389 1.00 54.77 219 ARG A O 1
ATOM 1757 N N . LEU A 1 220 ? -32.959 62.655 43.807 1.00 54.14 220 LEU A N 1
ATOM 1758 C CA . LEU A 1 220 ? -33.694 61.988 42.733 1.00 53.89 220 LEU A CA 1
ATOM 1759 C C . LEU A 1 220 ? -34.654 62.942 42.033 1.00 54.99 220 LEU A C 1
ATOM 1760 O O . LEU A 1 220 ? -34.843 62.856 40.817 1.00 53.93 220 LEU A O 1
ATOM 1765 N N . ARG A 1 221 ? -35.269 63.842 42.797 1.00 56.42 221 ARG A N 1
ATOM 1766 C CA . ARG A 1 221 ? -36.144 64.857 42.212 1.00 57.95 221 ARG A CA 1
ATOM 1767 C C . ARG A 1 221 ? -35.324 65.821 41.344 1.00 55.46 221 ARG A C 1
ATOM 1768 O O . ARG A 1 221 ? -35.786 66.267 40.291 1.00 55.28 221 ARG A O 1
ATOM 1776 N N . LEU A 1 222 ? -34.108 66.123 41.797 1.00 52.82 222 LEU A N 1
ATOM 1777 C CA . LEU A 1 222 ? -33.159 66.949 41.045 1.00 53.05 222 LEU A CA 1
ATOM 1778 C C . LEU A 1 222 ? -32.803 66.319 39.693 1.00 52.43 222 LEU A C 1
ATOM 1779 O O . LEU A 1 222 ? -32.813 66.998 38.662 1.00 50.32 222 LEU A O 1
ATOM 1792 N N . GLY A 1 224 ? -34.575 64.281 38.008 1.00 53.40 224 GLY A N 1
ATOM 1793 C CA . GLY A 1 224 ? -35.773 64.392 37.174 1.00 54.95 224 GLY A CA 1
ATOM 1794 C C . GLY A 1 224 ? -35.974 65.773 36.575 1.00 56.60 224 GLY A C 1
ATOM 1795 O O . GLY A 1 224 ? -36.369 65.902 35.417 1.00 57.50 224 GLY A O 1
ATOM 1796 N N . TYR A 1 225 ? -35.709 66.804 37.370 1.00 58.46 225 TYR A N 1
ATOM 1797 C CA . TYR A 1 225 ? -35.809 68.186 36.905 1.00 61.30 225 TYR A CA 1
ATOM 1798 C C . TYR A 1 225 ? -34.825 68.440 35.764 1.00 60.04 225 TYR A C 1
ATOM 1799 O O . TYR A 1 225 ? -35.195 68.997 34.726 1.00 60.42 225 TYR A O 1
ATOM 1808 N N . VAL A 1 226 ? -33.579 68.012 35.961 1.00 58.29 226 VAL A N 1
ATOM 1809 C CA . VAL A 1 226 ? -32.523 68.168 34.956 1.00 57.28 226 VAL A CA 1
ATOM 1810 C C . VAL A 1 226 ? -32.899 67.461 33.653 1.00 56.52 226 VAL A C 1
ATOM 1811 O O . VAL A 1 226 ? -32.687 67.999 32.565 1.00 57.30 226 VAL A O 1
ATOM 1815 N N . LEU A 1 227 ? -33.459 66.261 33.770 1.00 55.69 227 LEU A N 1
ATOM 1816 C CA . LEU A 1 227 ? -33.920 65.511 32.603 1.00 57.18 227 LEU A CA 1
ATOM 1817 C C . LEU A 1 227 ? -35.098 66.193 31.908 1.00 57.74 227 LEU A C 1
ATOM 1818 O O . LEU A 1 227 ? -35.163 66.211 30.676 1.00 55.62 227 LEU A O 1
ATOM 1823 N N . SER A 1 228 ? -36.027 66.740 32.696 1.00 58.64 228 SER A N 1
ATOM 1824 C CA . SER A 1 228 ? -37.165 67.491 32.148 1.00 58.99 228 SER A CA 1
ATOM 1825 C C . SER A 1 228 ? -36.714 68.664 31.275 1.00 58.16 228 SER A C 1
ATOM 1826 O O . SER A 1 228 ? -37.353 68.967 30.272 1.00 57.08 228 SER A O 1
ATOM 1829 N N . ASN A 1 229 ? -35.604 69.298 31.654 1.00 58.37 229 ASN A N 1
ATOM 1830 C CA . ASN A 1 229 ? -35.078 70.460 30.936 1.00 60.21 229 ASN A CA 1
ATOM 1831 C C . ASN A 1 229 ? -33.867 70.149 30.050 1.00 61.20 229 ASN A C 1
ATOM 1832 O O . ASN A 1 229 ? -33.006 71.009 29.843 1.00 63.25 229 ASN A O 1
ATOM 1845 N N . LYS A 1 231 ? -31.761 69.355 26.595 1.00 58.58 231 LYS A N 1
ATOM 1846 C CA . LYS A 1 231 ? -31.770 69.766 25.194 1.00 59.48 231 LYS A CA 1
ATOM 1847 C C . LYS A 1 231 ? -31.087 68.690 24.352 1.00 58.57 231 LYS A C 1
ATOM 1848 O O . LYS A 1 231 ? -29.942 68.325 24.614 1.00 58.02 231 LYS A O 1
ATOM 1854 N N . VAL A 1 232 ? -31.799 68.178 23.352 1.00 59.57 232 VAL A N 1
ATOM 1855 C CA . VAL A 1 232 ? -31.252 67.185 22.432 1.00 60.88 232 VAL A CA 1
ATOM 1856 C C . VAL A 1 232 ? -31.030 67.807 21.059 1.00 63.34 232 VAL A C 1
ATOM 1857 O O . VAL A 1 232 ? -31.932 68.438 20.506 1.00 64.23 232 VAL A O 1
ATOM 1861 N N . TYR A 1 233 ? -29.831 67.613 20.514 1.00 63.65 233 TYR A N 1
ATOM 1862 C CA . TYR A 1 233 ? -29.491 68.075 19.172 1.00 63.94 233 TYR A CA 1
ATOM 1863 C C . TYR A 1 233 ? -29.582 66.888 18.218 1.00 66.19 233 TYR A C 1
ATOM 1864 O O . TYR A 1 233 ? -28.625 66.124 18.069 1.00 64.59 233 TYR A O 1
ATOM 1873 N N . LYS A 1 234 ? -30.740 66.740 17.576 1.00 68.88 234 LYS A N 1
ATOM 1874 C CA . LYS A 1 234 ? -31.066 65.524 16.825 1.00 73.09 234 LYS A CA 1
ATOM 1875 C C . LYS A 1 234 ? -30.118 65.219 15.657 1.00 73.37 234 LYS A C 1
ATOM 1876 O O . LYS A 1 234 ? -29.843 64.052 15.375 1.00 75.49 234 LYS A O 1
ATOM 1882 N N . ASP A 1 235 ? -29.622 66.256 14.988 1.00 72.88 235 ASP A N 1
ATOM 1883 C CA . ASP A 1 235 ? -28.717 66.072 13.846 1.00 72.66 235 ASP A CA 1
ATOM 1884 C C . ASP A 1 235 ? -27.274 65.769 14.266 1.00 70.32 235 ASP A C 1
ATOM 1885 O O . ASP A 1 235 ? -26.454 65.390 13.428 1.00 70.47 235 ASP A O 1
ATOM 1890 N N . TYR A 1 236 ? -26.972 65.930 15.554 1.00 67.17 236 TYR A N 1
ATOM 1891 C CA . TYR A 1 236 ? -25.614 65.766 16.075 1.00 65.35 236 TYR A CA 1
ATOM 1892 C C . TYR A 1 236 ? -25.466 64.562 17.016 1.00 60.80 236 TYR A C 1
ATOM 1893 O O . TYR A 1 236 ? -24.391 64.349 17.582 1.00 58.81 236 TYR A O 1
ATOM 1902 N N . ASN A 1 237 ? -26.536 63.782 17.176 1.00 57.43 237 ASN A N 1
ATOM 1903 C CA . ASN A 1 237 ? -26.539 62.601 18.049 1.00 55.55 237 ASN A CA 1
ATOM 1904 C C . ASN A 1 237 ? -26.011 62.906 19.450 1.00 53.37 237 ASN A C 1
ATOM 1905 O O . ASN A 1 237 ? -25.306 62.091 20.059 1.00 51.42 237 ASN A O 1
ATOM 1910 N N . SER A 1 238 ? -26.357 64.087 19.953 1.00 50.37 238 SER A N 1
ATOM 1911 C CA . SER A 1 238 ? -25.824 64.571 21.215 1.00 49.18 238 SER A CA 1
ATOM 1912 C C . SER A 1 238 ? -26.917 65.186 22.077 1.00 49.29 238 SER A C 1
ATOM 1913 O O . SER A 1 238 ? -27.970 65.578 21.572 1.00 50.31 238 SER A O 1
ATOM 1916 N N . ALA A 1 239 ? -26.658 65.264 23.378 1.00 49.54 239 ALA A N 1
ATOM 1917 C CA . ALA A 1 239 ? -27.625 65.799 24.331 1.00 49.89 239 ALA A CA 1
ATOM 1918 C C . ALA A 1 239 ? -26.950 66.706 25.354 1.00 50.65 239 ALA A C 1
ATOM 1919 O O . ALA A 1 239 ? -25.776 66.527 25.688 1.00 49.07 239 ALA A O 1
ATOM 1921 N N . LEU A 1 240 ? -27.711 67.683 25.842 1.00 53.28 240 LEU A N 1
ATOM 1922 C CA . LEU A 1 240 ? -27.209 68.675 26.782 1.00 54.03 240 LEU A CA 1
ATOM 1923 C C . LEU A 1 240 ? -28.144 68.805 27.979 1.00 52.56 240 LEU A C 1
ATOM 1924 O O . LEU A 1 240 ? -29.363 68.893 27.823 1.00 53.12 240 LEU A O 1
ATOM 1929 N N . ILE A 1 241 ? -27.554 68.823 29.169 1.00 51.15 241 ILE A N 1
ATOM 1930 C CA . ILE A 1 241 ? -28.287 69.038 30.412 1.00 51.67 241 ILE A CA 1
ATOM 1931 C C . ILE A 1 241 ? -27.505 70.021 31.282 1.00 52.59 241 ILE A C 1
ATOM 1932 O O . ILE A 1 241 ? -26.281 70.109 31.168 1.00 52.30 241 ILE A O 1
ATOM 1937 N N . SER A 1 242 ? -28.205 70.759 32.143 1.00 54.33 242 SER A N 1
ATOM 1938 C CA . SER A 1 242 ? -27.572 71.860 32.875 1.00 55.62 242 SER A CA 1
ATOM 1939 C C . SER A 1 242 ? -28.164 72.145 34.254 1.00 56.09 242 SER A C 1
ATOM 1940 O O . SER A 1 242 ? -29.324 71.841 34.518 1.00 56.11 242 SER A O 1
ATOM 1943 N N . LEU A 1 243 ? -27.337 72.727 35.124 1.00 59.13 243 LEU A N 1
ATOM 1944 C CA . LEU A 1 243 ? -27.770 73.223 36.433 1.00 61.44 243 LEU A CA 1
ATOM 1945 C C . LEU A 1 243 ? -27.152 74.587 36.742 1.00 62.56 243 LEU A C 1
ATOM 1946 O O . LEU A 1 243 ? -25.931 74.749 36.685 1.00 61.05 243 LEU A O 1
ATOM 1951 N N . THR A 1 244 ? -28.004 75.555 37.076 1.00 64.67 244 THR A N 1
ATOM 1952 C CA . THR A 1 244 ? -27.559 76.883 37.500 1.00 66.67 244 THR A CA 1
ATOM 1953 C C . THR A 1 244 ? -27.391 76.915 39.016 1.00 69.06 244 THR A C 1
ATOM 1954 O O . THR A 1 244 ? -27.789 75.980 39.710 1.00 67.69 244 THR A O 1
ATOM 1958 N N . LYS A 1 245 ? -26.810 77.998 39.524 1.00 74.27 245 LYS A N 1
ATOM 1959 C CA . LYS A 1 245 ? -26.686 78.198 40.971 1.00 77.24 245 LYS A CA 1
ATOM 1960 C C . LYS A 1 245 ? -28.056 78.371 41.637 1.00 78.89 245 LYS A C 1
ATOM 1961 O O . LYS A 1 245 ? -28.263 77.903 42.759 1.00 79.76 245 LYS A O 1
ATOM 1967 N N . GLU A 1 246 ? -28.983 79.034 40.942 1.00 80.82 246 GLU A N 1
ATOM 1968 C CA . GLU A 1 246 ? -30.358 79.192 41.435 1.00 83.22 246 GLU A CA 1
ATOM 1969 C C . GLU A 1 246 ? -31.075 77.843 41.518 1.00 81.00 246 GLU A C 1
ATOM 1970 O O . GLU A 1 246 ? -31.789 77.573 42.485 1.00 80.00 246 GLU A O 1
ATOM 1976 N N . GLU A 1 247 ? -30.888 77.008 40.499 1.00 78.88 247 GLU A N 1
ATOM 1977 C CA . GLU A 1 247 ? -31.475 75.667 40.479 1.00 77.47 247 GLU A CA 1
ATOM 1978 C C . GLU A 1 247 ? -30.860 74.781 41.562 1.00 76.56 247 GLU A C 1
ATOM 1979 O O . GLU A 1 247 ? -31.579 74.085 42.277 1.00 76.15 247 GLU A O 1
ATOM 1985 N N . GLN A 1 248 ? -29.534 74.818 41.683 1.00 76.43 248 GLN A N 1
ATOM 1986 C CA . GLN A 1 248 ? -28.823 74.028 42.691 1.00 77.34 248 GLN A CA 1
ATOM 1987 C C . GLN A 1 248 ? -29.273 74.373 44.109 1.00 78.45 248 GLN A C 1
ATOM 1988 O O . GLN A 1 248 ? -29.614 73.482 44.890 1.00 79.29 248 GLN A O 1
ATOM 1994 N N . GLY A 1 249 ? -29.275 75.665 44.430 1.00 79.16 249 GLY A N 1
ATOM 1995 C CA . GLY A 1 249 ? -29.719 76.139 45.742 1.00 78.56 249 GLY A CA 1
ATOM 1996 C C . GLY A 1 249 ? -31.163 75.781 46.050 1.00 77.99 249 GLY A C 1
ATOM 1997 O O . GLY A 1 249 ? -31.491 75.410 47.179 1.00 76.91 249 GLY A O 1
ATOM 1998 N N . LYS A 1 250 ? -32.022 75.886 45.038 1.00 78.21 250 LYS A N 1
ATOM 1999 C CA . LYS A 1 250 ? -33.448 75.587 45.176 1.00 79.10 250 LYS A CA 1
ATOM 2000 C C . LYS A 1 250 ? -33.688 74.151 45.645 1.00 80.27 250 LYS A C 1
ATOM 2001 O O . LYS A 1 250 ? -34.468 73.920 46.569 1.00 80.36 250 LYS A O 1
ATOM 2007 N N . PHE A 1 251 ? -32.998 73.197 45.019 1.00 81.68 251 PHE A N 1
ATOM 2008 C CA . PHE A 1 251 ? -33.141 71.772 45.355 1.00 80.85 251 PHE A CA 1
ATOM 2009 C C . PHE A 1 251 ? -32.230 71.316 46.507 1.00 80.75 251 PHE A C 1
ATOM 2010 O O . PHE A 1 251 ? -32.138 70.117 46.780 1.00 81.31 251 PHE A O 1
ATOM 2018 N N . ASP A 1 252 ? -31.574 72.263 47.182 1.00 80.40 252 ASP A N 1
ATOM 2019 C CA . ASP A 1 252 ? -30.658 71.964 48.289 1.00 80.93 252 ASP A CA 1
ATOM 2020 C C . ASP A 1 252 ? -29.557 70.996 47.844 1.00 80.35 252 ASP A C 1
ATOM 2021 O O . ASP A 1 252 ? -29.492 69.853 48.302 1.00 78.38 252 ASP A O 1
ATOM 2026 N N . TYR A 1 253 ? -28.698 71.474 46.947 1.00 79.31 253 TYR A N 1
ATOM 2027 C CA . TYR A 1 253 ? -27.641 70.652 46.362 1.00 78.74 253 TYR A CA 1
ATOM 2028 C C . TYR A 1 253 ? -26.567 70.293 47.391 1.00 79.81 253 TYR A C 1
ATOM 2029 O O . TYR A 1 253 ? -26.057 71.164 48.098 1.00 82.49 253 TYR A O 1
ATOM 2038 N N . ILE A 1 254 ? -26.244 69.003 47.467 1.00 78.32 254 ILE A N 1
ATOM 2039 C CA . ILE A 1 254 ? -25.131 68.504 48.273 1.00 77.44 254 ILE A CA 1
ATOM 2040 C C . ILE A 1 254 ? -24.074 67.982 47.305 1.00 76.85 254 ILE A C 1
ATOM 2041 O O . ILE A 1 254 ? -24.405 67.577 46.190 1.00 76.47 254 ILE A O 1
ATOM 2046 N N . LYS A 1 255 ? -22.808 67.996 47.718 1.00 76.06 255 LYS A N 1
ATOM 2047 C CA . LYS A 1 255 ? -21.721 67.522 46.854 1.00 75.25 255 LYS A CA 1
ATOM 2048 C C . LYS A 1 255 ? -21.950 66.083 46.389 1.00 72.30 255 LYS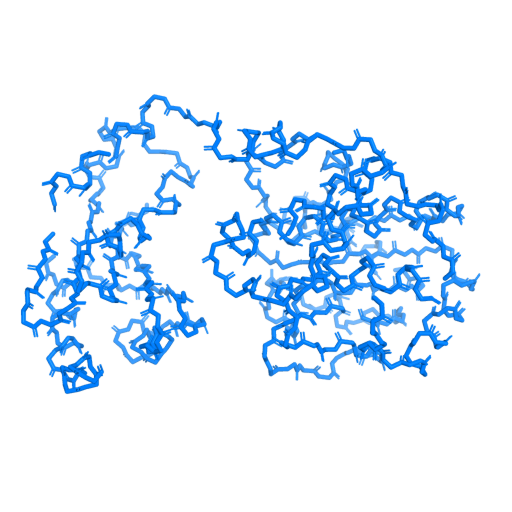 A C 1
ATOM 2049 O O . LYS A 1 255 ? -22.282 65.209 47.192 1.00 68.90 255 LYS A O 1
ATOM 2055 N N . GLY A 1 256 ? -21.774 65.860 45.087 1.00 70.58 256 GLY A N 1
ATOM 2056 C CA . GLY A 1 256 ? -21.946 64.543 44.476 1.00 68.48 256 GLY A CA 1
ATOM 2057 C C . GLY A 1 256 ? -23.368 64.232 44.038 1.00 66.97 256 GLY A C 1
ATOM 2058 O O . GLY A 1 256 ? -23.663 63.101 43.649 1.00 66.13 256 GLY A O 1
ATOM 2059 N N . ASP A 1 257 ? -24.251 65.229 44.091 1.00 65.88 257 ASP A N 1
ATOM 2060 C CA . ASP A 1 257 ? -25.664 65.018 43.748 1.00 64.73 257 ASP A CA 1
ATOM 2061 C C . ASP A 1 257 ? -25.888 64.838 42.247 1.00 62.42 257 ASP A C 1
ATOM 2062 O O . ASP A 1 257 ? -26.783 64.096 41.842 1.00 62.20 257 ASP A O 1
ATOM 2067 N N . SER A 1 258 ? -25.075 65.502 41.428 1.00 59.97 258 SER A N 1
ATOM 2068 C CA . SER A 1 258 ? -25.195 65.394 39.976 1.00 59.31 258 SER A CA 1
ATOM 2069 C C . SER A 1 258 ? -24.390 64.225 39.386 1.00 57.98 258 SER A C 1
ATOM 2070 O O . SER A 1 258 ? -24.386 64.030 38.172 1.00 56.91 258 SER A O 1
ATOM 2073 N N . GLU A 1 259 ? -23.716 63.453 40.236 1.00 56.59 259 GLU A N 1
ATOM 2074 C CA . GLU A 1 259 ? -22.975 62.269 39.792 1.00 54.95 259 GLU A CA 1
ATOM 2075 C C . GLU A 1 259 ? -23.887 61.322 39.011 1.00 52.11 259 GLU A C 1
ATOM 2076 O O . GLU A 1 259 ? -24.968 60.972 39.480 1.00 52.04 259 GLU A O 1
ATOM 2082 N N . GLY A 1 260 ? -23.452 60.927 37.817 1.00 50.34 260 GLY A N 1
ATOM 2083 C CA . GLY A 1 260 ? -24.193 59.971 36.990 1.00 49.05 260 GLY A CA 1
ATOM 2084 C C . GLY A 1 260 ? -25.227 60.592 36.065 1.00 48.32 260 GLY A C 1
ATOM 2085 O O . GLY A 1 260 ? -25.710 59.929 35.145 1.00 47.05 260 GLY A O 1
ATOM 2086 N N . PHE A 1 261 ? -25.563 61.859 36.303 1.00 48.57 261 PHE A N 1
ATOM 2087 C CA . PHE A 1 261 ? -26.552 62.584 35.495 1.00 50.07 261 PHE A CA 1
ATOM 2088 C C . PHE A 1 261 ? -26.165 62.605 34.017 1.00 47.21 261 PHE A C 1
ATOM 2089 O O . PHE A 1 261 ? -27.008 62.432 33.142 1.00 45.39 261 PHE A O 1
ATOM 2097 N N . VAL A 1 262 ? -24.879 62.816 33.757 1.00 47.22 262 VAL A N 1
ATOM 2098 C CA . VAL A 1 262 ? -24.352 62.905 32.393 1.00 46.92 262 VAL A CA 1
ATOM 2099 C C . VAL A 1 262 ? -24.558 61.615 31.580 1.00 47.20 262 VAL A C 1
ATOM 2100 O O . VAL A 1 262 ? -24.588 61.652 30.351 1.00 46.20 262 VAL A O 1
ATOM 2104 N N . ASN A 1 263 ? -24.714 60.485 32.268 1.00 47.43 263 ASN A N 1
ATOM 2105 C CA . ASN A 1 263 ? -24.887 59.192 31.603 1.00 48.55 263 ASN A CA 1
ATOM 2106 C C . ASN A 1 263 ? -26.312 58.941 31.120 1.00 46.32 263 ASN A C 1
ATOM 2107 O O . ASN A 1 263 ? -26.519 58.231 30.139 1.00 46.19 263 ASN A O 1
ATOM 2112 N N . ILE A 1 264 ? -27.289 59.532 31.800 1.00 44.59 264 ILE A N 1
ATOM 2113 C CA . ILE A 1 264 ? -28.694 59.200 31.554 1.00 43.60 264 ILE A CA 1
ATOM 2114 C C . ILE A 1 264 ? -29.162 59.523 30.127 1.00 42.20 264 ILE A C 1
ATOM 2115 O O . ILE A 1 264 ? -29.929 58.754 29.549 1.00 41.00 264 ILE A O 1
ATOM 2120 N N . PRO A 1 265 ? -28.714 60.659 29.555 1.00 41.24 265 PRO A N 1
ATOM 2121 C CA . PRO A 1 265 ? -29.095 60.996 28.178 1.00 41.03 265 PRO A CA 1
ATOM 2122 C C . PRO A 1 265 ? -28.637 59.980 27.124 1.00 40.45 265 PRO A C 1
ATOM 2123 O O . PRO A 1 265 ? -29.239 59.905 26.053 1.00 39.18 265 PRO A O 1
ATOM 2127 N N . LEU A 1 266 ? -27.591 59.208 27.427 1.00 41.27 266 LEU A N 1
ATOM 2128 C CA . LEU A 1 266 ? -27.099 58.169 26.513 1.00 41.07 266 LEU A CA 1
ATOM 2129 C C . LEU A 1 266 ? -28.086 57.011 26.340 1.00 42.44 266 LEU A C 1
ATOM 2130 O O . LEU A 1 266 ? -27.954 56.220 25.404 1.00 41.84 266 LEU A O 1
ATOM 2135 N N . SER A 1 267 ? -29.070 56.911 27.233 1.00 43.18 267 SER A N 1
ATOM 2136 C CA . SER A 1 267 ? -30.106 55.887 27.117 1.00 44.97 267 SER A CA 1
ATOM 2137 C C . SER A 1 267 ? -31.177 56.253 26.081 1.00 46.12 267 SER A C 1
ATOM 2138 O O . SER A 1 267 ? -32.136 55.502 25.885 1.00 45.56 267 SER A O 1
ATOM 2141 N N . ILE A 1 268 ? -31.021 57.411 25.437 1.00 47.46 268 ILE A N 1
ATOM 2142 C CA . ILE A 1 268 ? -31.855 57.791 24.300 1.00 48.51 268 ILE A CA 1
ATOM 2143 C C . ILE A 1 268 ? -31.278 57.169 23.038 1.00 49.04 268 ILE A C 1
ATOM 2144 O O . ILE A 1 268 ? -30.070 57.219 22.819 1.00 47.09 268 ILE A O 1
ATOM 2149 N N . LYS A 1 269 ? -32.145 56.600 22.205 1.00 52.47 269 LYS A N 1
ATOM 2150 C CA 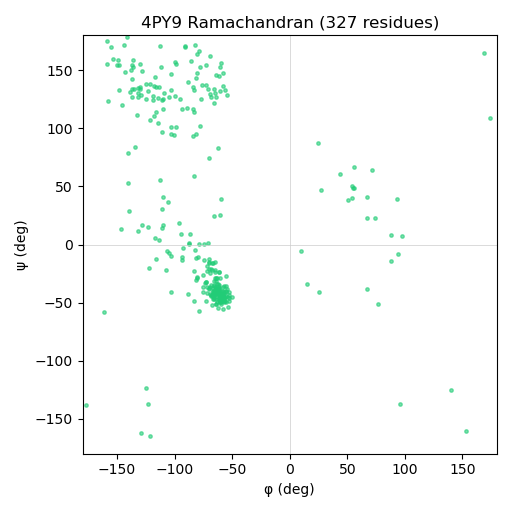. LYS A 1 269 ? -31.714 55.986 20.955 1.00 54.68 269 LYS A CA 1
ATOM 2151 C C . LYS A 1 269 ? -31.036 57.017 20.045 1.00 55.28 269 LYS A C 1
ATOM 2152 O O . LYS A 1 269 ? -31.552 58.123 19.855 1.00 53.98 269 LYS A O 1
ATOM 2158 N N . ASN A 1 270 ? -29.874 56.644 19.506 1.00 55.72 270 ASN A N 1
ATOM 2159 C CA . ASN A 1 270 ? -29.081 57.497 18.602 1.00 55.78 270 ASN A CA 1
ATOM 2160 C C . ASN A 1 270 ? -28.485 58.747 19.260 1.00 55.10 270 ASN A C 1
ATOM 2161 O O . ASN A 1 270 ? -28.169 59.722 18.575 1.00 58.98 270 ASN A O 1
ATOM 2166 N N . VAL A 1 271 ? -28.325 58.712 20.581 1.00 52.16 271 VAL A N 1
ATOM 2167 C CA . VAL A 1 271 ? -27.614 59.758 21.310 1.00 49.42 271 VAL A CA 1
ATOM 2168 C C . VAL A 1 271 ? -26.358 59.126 21.893 1.00 49.01 271 VAL A C 1
ATOM 2169 O O . VAL A 1 271 ? -26.421 58.382 22.874 1.00 49.02 271 VAL A O 1
ATOM 2173 N N . CYS A 1 272 ? -25.219 59.421 21.276 1.00 48.99 272 CYS A N 1
ATOM 2174 C CA . CYS A 1 272 ? -23.962 58.777 21.628 1.00 48.96 272 CYS A CA 1
ATOM 2175 C C . CYS A 1 272 ? -23.037 59.677 22.440 1.00 47.18 272 CYS A C 1
ATOM 2176 O O . CYS A 1 272 ? -22.004 59.219 22.919 1.00 47.10 272 CYS A O 1
ATOM 2179 N N . PHE A 1 273 ? -23.408 60.946 22.595 1.00 46.13 273 PHE A N 1
ATOM 2180 C CA . PHE A 1 273 ? -22.556 61.935 23.256 1.00 46.11 273 PHE A CA 1
ATOM 2181 C C . PHE A 1 273 ? -23.411 62.826 24.155 1.00 45.73 273 PHE A C 1
ATOM 2182 O O . PHE A 1 273 ? -24.454 63.323 23.730 1.00 44.93 273 PHE A O 1
ATOM 2190 N N . SER A 1 274 ? -22.977 63.013 25.399 1.00 44.62 274 SER A N 1
ATOM 2191 C CA . SER A 1 274 ? -23.787 63.710 26.398 1.00 46.55 274 SER A CA 1
ATOM 2192 C C . SER A 1 274 ? -22.951 64.677 27.227 1.00 46.71 274 SER A C 1
ATOM 2193 O O . SER A 1 274 ? -21.875 64.316 27.704 1.00 45.97 274 SER A O 1
ATOM 2196 N N . CYS A 1 275 ? -23.466 65.894 27.403 1.00 47.75 275 CYS A N 1
ATOM 2197 C CA . CYS A 1 275 ? -22.783 66.936 28.168 1.00 48.91 275 CYS A CA 1
ATOM 2198 C C . CYS A 1 275 ? -23.661 67.486 29.291 1.00 48.76 275 CYS A C 1
ATOM 2199 O O . CYS A 1 275 ? -24.853 67.727 29.102 1.00 46.80 275 CYS A O 1
ATOM 2202 N N . PHE A 1 276 ? -23.048 67.695 30.455 1.00 50.69 276 PHE A N 1
ATOM 2203 C CA . PHE A 1 276 ? -23.725 68.261 31.615 1.00 52.17 276 PHE A CA 1
ATOM 2204 C C . PHE A 1 276 ? -22.973 69.497 32.111 1.00 53.07 276 PHE A C 1
ATOM 2205 O O . PHE A 1 276 ? -21.775 69.424 32.396 1.00 51.36 276 PHE A O 1
ATOM 2213 N N . LEU A 1 277 ? -23.684 70.623 32.211 1.00 54.35 277 LEU A N 1
ATOM 2214 C CA . LEU A 1 277 ? -23.097 71.904 32.628 1.00 55.94 277 LEU A CA 1
ATOM 2215 C C . LEU A 1 277 ? -23.593 72.301 34.019 1.00 56.98 277 LEU A C 1
ATOM 2216 O O . LEU A 1 277 ? -24.797 72.387 34.243 1.00 55.07 277 LEU A O 1
ATOM 2221 N N . ARG A 1 278 ? -22.669 72.554 34.944 1.00 59.88 278 ARG A N 1
ATOM 2222 C CA . ARG A 1 278 ? -23.031 72.942 36.312 1.00 63.67 278 ARG A CA 1
ATOM 2223 C C . ARG A 1 278 ? -22.252 74.171 36.793 1.00 65.29 278 ARG A C 1
ATOM 2224 O O . ARG A 1 278 ? -21.024 74.187 36.745 1.00 64.10 278 ARG A O 1
ATOM 2232 N N . GLU A 1 279 ? -22.970 75.189 37.267 1.00 69.81 279 GLU A N 1
ATOM 2233 C CA . GLU A 1 279 ? -22.340 76.380 37.847 1.00 72.89 279 GLU A CA 1
ATOM 2234 C C . GLU A 1 279 ? -21.715 76.051 39.205 1.00 74.66 279 GLU A C 1
ATOM 2235 O O . GLU A 1 279 ? -22.349 75.411 40.043 1.00 74.80 279 GLU A O 1
ATOM 2241 N N . ASP A 1 280 ? -20.480 76.502 39.415 1.00 78.40 280 ASP A N 1
ATOM 2242 C CA . ASP A 1 280 ? -19.737 76.222 40.648 1.00 82.50 280 ASP A CA 1
ATOM 2243 C C . ASP A 1 280 ? -20.140 77.197 41.760 1.00 85.52 280 ASP A C 1
ATOM 2244 O O . ASP A 1 280 ? -20.878 78.156 41.519 1.00 83.97 280 ASP A O 1
ATOM 2249 N N . THR A 1 281 ? -19.656 76.940 42.975 1.00 88.96 281 THR A N 1
ATOM 2250 C CA . THR A 1 281 ? -19.920 77.798 44.138 1.00 92.26 281 THR A CA 1
ATOM 2251 C C . THR A 1 281 ? -18.970 79.010 44.203 1.00 92.88 281 THR A C 1
ATOM 2252 O O . THR A 1 281 ? -18.246 79.196 45.185 1.00 91.85 281 THR A O 1
ATOM 2256 N N . GLU A 1 282 ? -18.988 79.835 43.156 1.00 94.12 282 GLU A N 1
ATOM 2257 C CA . GLU A 1 282 ? -18.171 81.053 43.105 1.00 95.64 282 GLU A CA 1
ATOM 2258 C C . GLU A 1 282 ? -18.686 82.043 42.061 1.00 95.16 282 GLU A C 1
ATOM 2259 O O . GLU A 1 282 ? -19.098 81.655 40.968 1.00 93.46 282 GLU A O 1
ATOM 2273 N N . ILE A 1 286 ? -18.478 77.607 34.989 1.00 89.75 286 ILE A N 1
ATOM 2274 C CA . ILE A 1 286 ? -19.304 76.487 34.537 1.00 84.87 286 ILE A CA 1
ATOM 2275 C C . ILE A 1 286 ? -18.462 75.210 34.521 1.00 82.53 286 ILE A C 1
ATOM 2276 O O . ILE A 1 286 ? -17.486 75.120 33.779 1.00 81.85 286 ILE A O 1
ATOM 2281 N N . LYS A 1 287 ? -18.832 74.237 35.353 1.00 79.61 287 LYS A N 1
ATOM 2282 C CA . LYS A 1 287 ? -18.196 72.916 35.349 1.00 77.05 287 LYS A CA 1
ATOM 2283 C C . LYS A 1 287 ? -18.840 72.054 34.263 1.00 71.84 287 LYS A C 1
ATOM 2284 O O . LYS A 1 287 ? -20.067 71.993 34.163 1.00 70.09 287 LYS A O 1
ATOM 2290 N N . ILE A 1 288 ? -18.009 71.388 33.463 1.00 67.41 288 ILE A N 1
ATOM 2291 C CA . ILE A 1 288 ? -18.486 70.537 32.373 1.00 64.53 288 ILE A CA 1
ATOM 2292 C C . ILE A 1 288 ? -18.157 69.068 32.643 1.00 61.18 288 ILE A C 1
ATOM 2293 O O . ILE A 1 288 ? -17.048 68.741 33.067 1.00 59.87 288 ILE A O 1
ATOM 2298 N N . SER A 1 289 ? -19.139 68.200 32.400 1.00 57.49 289 SER A N 1
ATOM 2299 C CA . SER A 1 289 ? -18.952 66.750 32.433 1.00 55.44 289 SER A CA 1
ATOM 2300 C C . SER A 1 289 ? -19.374 66.170 31.087 1.00 53.07 289 SER A C 1
ATOM 2301 O O . SER A 1 289 ? -20.448 66.504 30.580 1.00 51.28 289 SER A O 1
ATOM 2304 N N . LEU A 1 290 ? -18.528 65.315 30.511 1.00 50.96 290 LEU A N 1
ATOM 2305 C CA . LEU A 1 290 ? -18.794 64.714 29.200 1.00 51.74 290 LEU A CA 1
ATOM 2306 C C . LEU A 1 290 ? -18.818 63.190 29.268 1.00 51.01 290 LEU A C 1
ATOM 2307 O O . LEU A 1 290 ? -17.981 62.576 29.935 1.00 48.75 290 LEU A O 1
ATOM 2312 N N . ARG A 1 291 ? -19.781 62.595 28.565 1.00 50.60 291 ARG A N 1
ATOM 2313 C CA . ARG A 1 291 ? -19.907 61.142 28.462 1.00 51.29 291 ARG A CA 1
ATOM 2314 C C . ARG A 1 291 ? -20.215 60.735 27.026 1.00 49.28 291 ARG A C 1
ATOM 2315 O O . ARG A 1 291 ? -20.966 61.420 26.331 1.00 49.59 291 ARG A O 1
ATOM 2323 N N . SER A 1 292 ? -19.639 59.619 26.5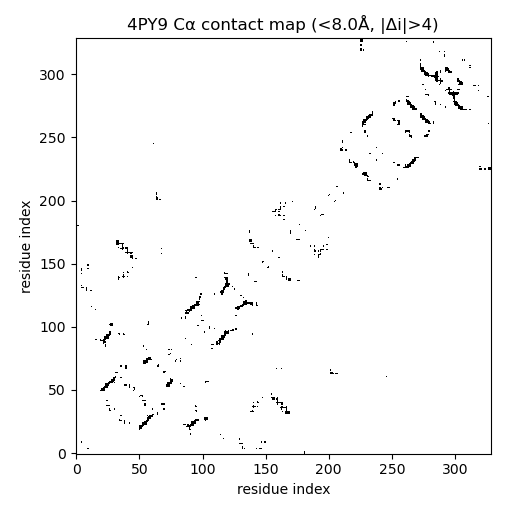88 1.00 47.12 292 SER A N 1
ATOM 2324 C CA . SER A 1 292 ? -19.998 59.032 25.299 1.00 47.17 292 SER A CA 1
ATOM 2325 C C . SER A 1 292 ? -20.139 57.519 25.383 1.00 46.92 292 SER A C 1
ATOM 2326 O O . SER A 1 292 ? -19.547 56.873 26.251 1.00 45.50 292 SER A O 1
ATOM 2329 N N . VAL A 1 293 ? -20.941 56.970 24.475 1.00 47.40 293 VAL A N 1
ATOM 2330 C CA . VAL A 1 293 ? -21.058 55.528 24.294 1.00 48.33 293 VAL A CA 1
ATOM 2331 C C . VAL A 1 293 ? -20.581 55.234 22.880 1.00 49.39 293 VAL A C 1
ATOM 2332 O O . VAL A 1 293 ? -20.929 55.952 21.944 1.00 51.50 293 VAL A O 1
ATOM 2336 N N . GLY A 1 294 ? -19.778 54.187 22.732 1.00 49.63 294 GLY A N 1
ATOM 2337 C CA . GLY A 1 294 ? -19.095 53.916 21.476 1.00 48.81 294 GLY A CA 1
ATOM 2338 C C . GLY A 1 294 ? -17.694 54.491 21.525 1.00 49.23 294 GLY A C 1
ATOM 2339 O O . GLY A 1 294 ? -17.014 54.385 22.547 1.00 47.78 294 GLY A O 1
ATOM 2340 N N . LYS A 1 295 ? -17.270 55.125 20.434 1.00 51.01 295 LYS A N 1
ATOM 2341 C CA . LYS A 1 295 ? -15.870 55.530 20.269 1.00 50.71 295 LYS A CA 1
ATOM 2342 C C . LYS A 1 295 ? -15.646 57.046 20.171 1.00 50.10 295 LYS A C 1
ATOM 2343 O O . LYS A 1 295 ? -14.516 57.486 19.949 1.00 49.23 295 LYS A O 1
ATOM 2349 N N . PHE A 1 296 ? -16.698 57.844 20.349 1.00 50.58 296 PHE A N 1
ATOM 2350 C CA . PHE A 1 296 ? -16.563 59.301 20.260 1.00 50.93 296 PHE A CA 1
ATOM 2351 C C . PHE A 1 296 ? -15.682 59.848 21.387 1.00 50.71 296 PHE A C 1
ATOM 2352 O O . PHE A 1 296 ? -15.995 59.656 22.563 1.00 49.21 296 PHE A O 1
ATOM 2360 N N . PRO A 1 297 ? -14.585 60.546 21.031 1.00 51.79 297 PRO A N 1
ATOM 2361 C CA . PRO A 1 297 ? -13.582 60.949 22.017 1.00 51.99 297 PRO A CA 1
ATOM 2362 C C . PRO A 1 297 ? -13.974 62.155 22.874 1.00 52.65 297 PRO A C 1
ATOM 2363 O O . PRO A 1 297 ? -13.880 63.299 22.423 1.00 51.44 297 PRO A O 1
ATOM 2367 N N . CYS A 1 298 ? -14.397 61.885 24.108 1.00 52.75 298 CYS A N 1
ATOM 2368 C CA . CYS A 1 298 ? -14.718 62.937 25.076 1.00 52.18 298 CYS A CA 1
ATOM 2369 C C . CYS A 1 298 ? -13.491 63.751 25.468 1.00 53.23 298 CYS A C 1
ATOM 2370 O O . CYS A 1 298 ? -13.567 64.974 25.594 1.00 52.89 298 CYS A O 1
ATOM 2373 N N . ASN A 1 299 ? -12.369 63.064 25.678 1.00 54.98 299 ASN A N 1
ATOM 2374 C CA . ASN A 1 299 ? -11.119 63.730 26.074 1.00 56.75 299 ASN A CA 1
ATOM 2375 C C . ASN A 1 299 ? -10.536 64.710 25.049 1.00 58.23 299 ASN A C 1
ATOM 2376 O O . ASN A 1 299 ? -9.871 65.673 25.435 1.00 59.09 299 ASN A O 1
ATOM 2381 N N . ARG A 1 300 ? -10.793 64.482 23.761 1.00 59.53 300 ARG A N 1
ATOM 2382 C CA . ARG A 1 300 ? -10.296 65.380 22.722 1.00 61.40 300 ARG A CA 1
ATOM 2383 C C . ARG A 1 300 ? -11.078 66.691 22.754 1.00 60.44 300 ARG A C 1
ATOM 2384 O O . ARG A 1 300 ? -10.483 67.771 22.761 1.00 60.24 300 ARG A O 1
ATOM 2392 N N . LEU A 1 301 ? -12.405 66.591 22.785 1.00 59.48 301 LEU A N 1
ATOM 2393 C CA . LEU A 1 301 ? -13.259 67.781 22.845 1.00 60.95 301 LEU A CA 1
ATOM 2394 C C . LEU A 1 301 ? -13.009 68.606 24.104 1.00 62.15 301 LEU A C 1
ATOM 2395 O O . LEU A 1 301 ? -12.946 69.833 24.041 1.00 61.75 301 LEU A O 1
ATOM 2400 N N . ALA A 1 302 ? -12.866 67.926 25.239 1.00 62.85 302 ALA A N 1
ATOM 2401 C CA . ALA A 1 302 ? -12.624 68.594 26.515 1.00 64.21 302 ALA A CA 1
ATOM 2402 C C . ALA A 1 302 ? -11.332 69.407 26.491 1.00 65.34 302 ALA A C 1
ATOM 2403 O O . ALA A 1 302 ? -11.302 70.544 26.965 1.00 63.51 302 ALA A O 1
ATOM 2405 N N . ALA A 1 303 ? -10.275 68.821 25.935 1.00 67.95 303 ALA A N 1
ATOM 2406 C CA . ALA A 1 303 ? -8.958 69.463 25.899 1.00 70.07 303 ALA A CA 1
ATOM 2407 C C . ALA A 1 303 ? -8.959 70.735 25.052 1.00 71.21 303 ALA A C 1
ATOM 2408 O O . ALA A 1 303 ? -8.290 71.711 25.392 1.00 71.99 303 ALA A O 1
ATOM 2410 N N . GLU A 1 304 ? -9.712 70.718 23.956 1.00 72.05 304 GLU A N 1
ATOM 2411 C CA . GLU A 1 304 ? -9.779 71.865 23.057 1.00 73.88 304 GLU A CA 1
ATOM 2412 C C . GLU A 1 304 ? -10.703 72.956 23.587 1.00 74.32 304 GLU A C 1
ATOM 2413 O O . GLU A 1 304 ? -10.278 74.095 23.773 1.00 75.94 304 GLU A O 1
ATOM 2419 N N . PHE A 1 305 ? -11.958 72.594 23.841 1.00 72.89 305 PHE A N 1
ATOM 2420 C CA . PHE A 1 305 ? -13.018 73.574 24.098 1.00 72.85 305 PHE A CA 1
ATOM 2421 C C . PHE A 1 305 ? -13.262 73.913 25.573 1.00 72.33 305 PHE A C 1
ATOM 2422 O O . PHE A 1 305 ? -13.965 74.882 25.867 1.00 73.12 305 PHE A O 1
ATOM 2430 N N . PHE A 1 306 ? -12.705 73.127 26.494 1.00 70.57 306 PHE A N 1
ATOM 2431 C CA . PHE A 1 306 ? -12.920 73.352 27.929 1.00 69.98 306 PHE A CA 1
ATOM 2432 C C . PHE A 1 306 ? -11.653 73.138 28.763 1.00 70.26 306 PHE A C 1
ATOM 2433 O O . PHE A 1 306 ? -11.734 72.788 29.944 1.00 68.19 306 PHE A O 1
ATOM 2441 N N . ASN A 1 307 ? -10.491 73.373 28.147 1.00 71.58 307 ASN A N 1
ATOM 2442 C CA . ASN A 1 307 ? -9.173 73.123 28.757 1.00 73.03 307 ASN A CA 1
ATOM 2443 C C . ASN A 1 307 ? -9.151 72.017 29.826 1.00 71.64 307 ASN A C 1
ATOM 2444 O O . ASN A 1 307 ? -8.566 72.175 30.902 1.00 71.41 307 ASN A O 1
ATOM 2449 N N . GLY A 1 308 ? -9.776 70.888 29.498 1.00 69.51 308 GLY A N 1
ATOM 2450 C CA . GLY A 1 308 ? -9.883 69.755 30.413 1.00 68.72 308 GLY A CA 1
ATOM 2451 C C . GLY A 1 308 ? -9.307 68.493 29.804 1.00 67.09 308 GLY A C 1
ATOM 2452 O O . GLY A 1 308 ? -8.244 68.525 29.180 1.00 69.00 308 GLY A O 1
ATOM 2453 N N . GLY A 1 309 ? -10.012 67.380 29.981 1.00 64.74 309 GLY A N 1
ATOM 2454 C CA . GLY A 1 309 ? -9.574 66.093 29.449 1.00 62.34 309 GLY A CA 1
ATOM 2455 C C . GLY A 1 309 ? -10.098 64.931 30.268 1.00 60.43 309 GLY A C 1
ATOM 2456 O O . GLY A 1 309 ? -11.065 65.077 31.017 1.00 59.91 309 GLY A O 1
ATOM 2457 N N . GLY A 1 310 ? -9.452 63.776 30.121 1.00 57.18 310 GLY A N 1
ATOM 2458 C CA . GLY A 1 310 ? -9.833 62.570 30.849 1.00 55.12 310 GLY A CA 1
ATOM 2459 C C . GLY A 1 310 ? -9.738 61.345 29.961 1.00 53.68 310 GLY A C 1
ATOM 2460 O O . GLY A 1 310 ? -8.697 61.092 29.356 1.00 52.65 310 GLY A O 1
ATOM 2461 N N . HIS A 1 311 ? -10.834 60.597 29.867 1.00 51.38 311 HIS A N 1
ATOM 2462 C CA . HIS A 1 311 ? -10.860 59.361 29.094 1.00 50.93 311 HIS A CA 1
ATOM 2463 C C . HIS A 1 311 ? -11.764 59.470 27.870 1.00 50.32 311 HIS A C 1
ATOM 2464 O O . HIS A 1 311 ? -12.501 60.449 27.702 1.00 48.35 311 HIS A O 1
ATOM 2471 N N . LEU A 1 312 ? -11.684 58.450 27.019 1.00 49.24 312 LEU A N 1
ATOM 2472 C CA . LEU A 1 312 ? -12.401 58.407 25.744 1.00 49.77 312 LEU A CA 1
ATOM 2473 C C . LEU A 1 312 ? -13.904 58.593 25.941 1.00 48.83 312 LEU A C 1
ATOM 2474 O O . LEU A 1 312 ? -14.546 59.361 25.220 1.00 46.20 312 LEU A O 1
ATOM 2479 N N . ASN A 1 313 ? -14.452 57.898 26.932 1.00 48.86 313 ASN A N 1
ATOM 2480 C CA . ASN A 1 313 ? -15.890 57.906 27.173 1.00 48.96 313 ASN A CA 1
ATOM 2481 C C . ASN A 1 313 ? -16.337 58.775 28.344 1.00 48.48 313 ASN A C 1
ATOM 2482 O O . ASN A 1 313 ? -17.530 58.990 28.511 1.00 49.89 313 ASN A O 1
ATOM 2487 N N . ALA A 1 314 ? -15.396 59.276 29.141 1.00 47.96 314 ALA A N 1
ATOM 2488 C CA . ALA A 1 314 ? -15.731 60.135 30.279 1.00 49.73 314 ALA A CA 1
ATOM 2489 C C . ALA A 1 314 ? -14.654 61.195 30.506 1.00 49.46 314 ALA A C 1
ATOM 2490 O O . ALA A 1 314 ? -13.494 60.866 30.746 1.00 47.68 314 ALA A O 1
ATOM 2492 N N . SER A 1 315 ? -15.052 62.463 30.428 1.00 51.94 315 SER A N 1
ATOM 2493 C CA . SER A 1 315 ? -14.134 63.588 30.617 1.00 54.38 315 SER A CA 1
ATOM 2494 C C . SER A 1 315 ? -14.811 64.748 31.340 1.00 55.98 315 SER A C 1
ATOM 2495 O O . SER A 1 315 ? -16.023 64.735 31.561 1.00 57.83 315 SER A O 1
ATOM 2498 N N . GLY A 1 316 ? -14.016 65.750 31.704 1.00 59.35 316 GLY A N 1
ATOM 2499 C CA . GLY A 1 316 ? -14.535 66.956 32.346 1.00 62.43 316 GLY A CA 1
ATOM 2500 C C . GLY A 1 316 ? -13.604 68.150 32.228 1.00 65.42 316 GLY A C 1
ATOM 2501 O O . GLY A 1 316 ? -12.491 68.034 31.711 1.00 65.13 316 GLY A O 1
ATOM 2502 N N . GLY A 1 317 ? -14.072 69.300 32.709 1.00 68.92 317 GLY A N 1
ATOM 2503 C CA . GLY A 1 317 ? -13.286 70.537 32.703 1.00 71.04 317 GLY A CA 1
ATOM 2504 C C . GLY A 1 317 ? -14.141 71.742 33.049 1.00 72.45 317 GLY A C 1
ATOM 2505 O O . GLY A 1 317 ? -15.367 71.654 33.022 1.00 72.47 317 GLY A O 1
ATOM 2506 N N . GLU A 1 318 ? -13.497 72.864 33.380 1.00 76.39 318 GLU A N 1
ATOM 2507 C CA . GLU A 1 318 ? -14.212 74.114 33.684 1.00 78.70 318 GLU A CA 1
ATOM 2508 C C . GLU A 1 318 ? -14.247 75.067 32.487 1.00 78.36 318 GLU A C 1
ATOM 2509 O O . GLU A 1 318 ? -13.402 75.001 31.595 1.00 76.37 318 GLU A O 1
ATOM 2515 N N . PHE A 1 319 ? -15.252 75.939 32.484 1.00 80.38 319 PHE A N 1
ATOM 2516 C CA . PHE A 1 319 ? -15.353 77.039 31.530 1.00 82.93 319 PHE A CA 1
ATOM 2517 C C . PHE A 1 319 ? -15.689 78.312 32.301 1.00 85.10 319 PHE A C 1
ATOM 2518 O O . PHE A 1 319 ? -16.788 78.445 32.848 1.00 84.23 319 PHE A O 1
ATOM 2526 N N . TYR A 1 320 ? -14.739 79.242 32.345 1.00 87.11 320 TYR A N 1
ATOM 2527 C CA . TYR A 1 320 ? -14.912 80.483 33.093 1.00 88.16 320 TYR A CA 1
ATOM 2528 C C . TYR A 1 320 ? -15.720 81.496 32.285 1.00 85.68 320 TYR A C 1
ATOM 2529 O O . TYR A 1 320 ? -15.180 82.218 31.448 1.00 83.45 320 TYR A O 1
ATOM 2538 N N . GLY A 1 321 ? -17.025 81.517 32.544 1.00 84.63 321 GLY A N 1
ATOM 2539 C CA . GLY A 1 321 ? -17.961 82.402 31.854 1.00 83.51 321 GLY A CA 1
ATOM 2540 C C . GLY A 1 321 ? -19.360 82.245 32.425 1.00 82.80 321 GLY A C 1
ATOM 2541 O O . GLY A 1 321 ? -19.527 82.152 33.641 1.00 82.45 321 GLY A O 1
ATOM 2542 N N . THR A 1 322 ? -20.362 82.210 31.548 1.00 82.94 322 THR A N 1
ATOM 2543 C CA . THR A 1 322 ? -21.759 82.028 31.952 1.00 84.64 322 THR A CA 1
ATOM 2544 C C . THR A 1 322 ? -22.388 80.830 31.232 1.00 84.01 322 THR A C 1
ATOM 2545 O O . THR A 1 322 ? -21.761 80.223 30.361 1.00 82.64 322 THR A O 1
ATOM 2557 N N . GLU A 1 324 ? -25.301 80.348 29.105 1.00 85.33 324 GLU A N 1
ATOM 2558 C CA . GLU A 1 324 ? -25.559 80.523 27.668 1.00 85.58 324 GLU A CA 1
ATOM 2559 C C . GLU A 1 324 ? -24.254 80.652 26.875 1.00 84.09 324 GLU A C 1
ATOM 2560 O O . GLU A 1 324 ? -24.169 80.205 25.731 1.00 81.81 324 GLU A O 1
ATOM 2566 N N . GLU A 1 325 ? -23.246 81.264 27.493 1.00 84.47 325 GLU A N 1
ATOM 2567 C CA . GLU A 1 325 ? -21.924 81.396 26.886 1.00 86.21 325 GLU A CA 1
ATOM 2568 C C . GLU A 1 325 ? -21.235 80.036 26.761 1.00 85.04 325 GLU A C 1
ATOM 2569 O O . GLU A 1 325 ? -20.648 79.729 25.723 1.00 85.38 325 GLU A O 1
ATOM 2575 N N . ALA A 1 326 ? -21.319 79.228 27.817 1.00 83.10 326 ALA A N 1
ATOM 2576 C CA . ALA A 1 326 ? -20.753 77.874 27.816 1.00 82.04 326 ALA A CA 1
ATOM 2577 C C . ALA A 1 326 ? -21.503 76.943 26.862 1.00 78.85 326 ALA A C 1
ATOM 2578 O O . ALA A 1 326 ? -20.900 76.064 26.246 1.00 77.11 326 ALA A O 1
ATOM 2580 N N . VAL A 1 327 ? -22.817 77.140 26.756 1.00 77.51 327 VAL A N 1
ATOM 2581 C CA . VAL A 1 327 ? -23.660 76.362 25.844 1.00 76.86 327 VAL A CA 1
ATOM 2582 C C . VAL A 1 327 ? -23.266 76.622 24.388 1.00 78.28 327 VAL A C 1
ATOM 2583 O O . VAL A 1 327 ? -23.258 75.705 23.565 1.00 75.88 327 VAL A O 1
ATOM 2587 N N . LYS A 1 328 ? -22.941 77.876 24.081 1.00 81.26 328 LYS A N 1
ATOM 2588 C CA . LYS A 1 328 ? -22.547 78.262 22.727 1.00 82.14 328 LYS A CA 1
ATOM 2589 C C . LYS A 1 328 ? -21.233 77.591 22.334 1.00 78.94 328 LYS A C 1
ATOM 2590 O O . LYS A 1 328 ? -21.079 77.144 21.198 1.00 77.94 328 LYS A O 1
ATOM 2596 N N . VAL A 1 329 ? -20.298 77.518 23.280 1.00 77.05 329 VAL A N 1
ATOM 2597 C CA . VAL A 1 329 ? -19.032 76.815 23.068 1.00 76.90 329 VAL A CA 1
ATOM 2598 C C . VAL A 1 329 ? -19.297 75.340 22.769 1.00 75.73 329 VAL A C 1
ATOM 2599 O O . VAL A 1 329 ? -18.734 74.785 21.828 1.00 75.28 329 VAL A O 1
ATOM 2603 N N . PHE A 1 330 ? -20.161 74.717 23.568 1.00 74.10 330 PHE A N 1
ATOM 2604 C CA . PHE A 1 330 ? -20.559 73.326 23.343 1.00 72.63 330 PHE A CA 1
ATOM 2605 C C . PHE A 1 330 ? -21.111 73.140 21.929 1.00 72.26 330 PHE A C 1
ATOM 2606 O O . PHE A 1 330 ? -20.818 72.142 21.271 1.00 72.27 330 PHE A O 1
ATOM 2614 N N . GLU A 1 331 ? -21.890 74.114 21.462 1.00 71.94 331 GLU A N 1
ATOM 2615 C CA . GLU A 1 331 ? -22.458 74.075 20.113 1.00 70.97 331 GLU A CA 1
ATOM 2616 C C . GLU A 1 331 ? -21.406 74.245 19.008 1.00 70.91 331 GLU A C 1
ATOM 2617 O O . GLU A 1 331 ? -21.628 73.810 17.876 1.00 69.88 331 GLU A O 1
ATOM 2623 N N . GLN A 1 332 ? -20.276 74.877 19.329 1.00 73.11 332 GLN A N 1
ATOM 2624 C CA . GLN A 1 332 ? -19.150 74.968 18.390 1.00 76.46 332 GLN A CA 1
ATOM 2625 C C . GLN A 1 332 ? -18.544 73.587 18.179 1.00 77.07 332 GLN A C 1
ATOM 2626 O O . GLN A 1 332 ? -18.383 73.136 17.042 1.00 77.72 332 GLN A O 1
ATOM 2632 N N . ALA A 1 333 ? -18.215 72.926 19.289 1.00 76.68 333 ALA A N 1
ATOM 2633 C CA . ALA A 1 333 ? -17.612 71.591 19.269 1.00 75.57 333 ALA A CA 1
ATOM 2634 C C . ALA A 1 333 ? -18.485 70.572 18.540 1.00 73.35 333 ALA A C 1
ATOM 2635 O O . ALA A 1 333 ? -17.974 69.730 17.800 1.00 73.13 333 ALA A O 1
ATOM 2637 N N . LEU A 1 334 ? -19.797 70.647 18.751 1.00 71.41 334 LEU A N 1
ATOM 2638 C CA . LEU A 1 334 ? -20.733 69.789 18.028 1.00 72.67 334 LEU A CA 1
ATOM 2639 C C . LEU A 1 334 ? -20.616 70.006 16.524 1.00 72.78 334 LEU A C 1
ATOM 2640 O O . LEU A 1 334 ? -20.667 69.049 15.749 1.00 72.30 334 LEU A O 1
ATOM 2645 N N . GLU A 1 335 ? -20.456 71.265 16.120 1.00 72.80 335 GLU A N 1
ATOM 2646 C CA . GLU A 1 335 ? -20.380 71.614 14.703 1.00 72.34 335 GLU A CA 1
ATOM 2647 C C . GLU A 1 335 ? -19.061 71.153 14.078 1.00 69.18 335 GLU A C 1
ATOM 2648 O O . GLU A 1 335 ? -19.053 70.642 12.959 1.00 65.94 335 GLU A O 1
ATOM 2654 N N . LYS A 1 336 ? -17.956 71.325 14.799 1.00 67.60 336 LYS A N 1
ATOM 2655 C CA . LYS A 1 336 ? -16.646 70.916 14.288 1.00 69.14 336 LYS A CA 1
ATOM 2656 C C . LYS A 1 336 ? -16.530 69.395 14.178 1.00 69.04 336 LYS A C 1
ATOM 2657 O O . LYS A 1 336 ? -16.021 68.882 13.182 1.00 66.21 336 LYS A O 1
ATOM 2663 N N . TYR A 1 337 ? -17.006 68.683 15.199 1.00 69.57 337 TYR A N 1
ATOM 2664 C CA . TYR A 1 337 ? -16.927 67.217 15.229 1.00 70.24 337 TYR A CA 1
ATOM 2665 C C . TYR A 1 337 ? -18.208 66.529 14.737 1.00 69.09 337 TYR A C 1
ATOM 2666 O O . TYR A 1 337 ? -18.422 65.343 15.000 1.00 68.67 337 TYR A O 1
ATOM 2675 N N . LYS A 1 338 ? -19.041 67.270 14.008 1.00 67.77 338 LYS A N 1
ATOM 2676 C CA . LYS A 1 338 ? -20.270 66.727 13.420 1.00 68.01 338 LYS A CA 1
ATOM 2677 C C . LYS A 1 338 ? -20.022 65.517 12.504 1.00 66.05 338 LYS A C 1
ATOM 2678 O O . LYS A 1 338 ? -20.747 64.526 12.595 1.00 65.31 338 LYS A O 1
ATOM 2684 N N . PRO A 1 339 ? -19.010 65.594 11.613 1.00 65.53 339 PRO A N 1
ATOM 2685 C CA . PRO A 1 339 ? -18.751 64.428 10.757 1.00 65.47 339 PRO A CA 1
ATOM 2686 C C . PRO A 1 339 ? -18.277 63.198 11.535 1.00 65.95 339 PRO A C 1
ATOM 2687 O O . PRO A 1 339 ? -18.626 62.072 11.172 1.00 68.35 339 PRO A O 1
ATOM 2691 N N . LEU A 1 340 ? -17.499 63.417 12.594 1.00 66.05 340 LEU A N 1
ATOM 2692 C CA . LEU A 1 340 ? -17.030 62.324 13.452 1.00 66.84 340 LEU A CA 1
ATOM 2693 C C . LEU A 1 340 ? -18.218 61.647 14.147 1.00 67.28 340 LEU A C 1
ATOM 2694 O O . LEU A 1 340 ? -18.268 60.421 14.244 1.00 66.38 340 LEU A O 1
ATOM 2699 N N . LEU A 1 341 ? -19.168 62.456 14.619 1.00 68.49 341 LEU A N 1
ATOM 2700 C CA . LEU A 1 341 ? -20.389 61.954 15.262 1.00 68.72 341 LEU A CA 1
ATOM 2701 C C . LEU A 1 341 ? -21.257 61.118 14.324 1.00 71.20 341 LEU A C 1
ATOM 2702 O O . LEU A 1 341 ? -21.835 60.117 14.747 1.00 70.83 341 LEU A O 1
ATOM 2707 N N . LYS A 1 342 ? -21.348 61.529 13.058 1.00 75.74 342 LYS A N 1
ATOM 2708 C CA . LYS A 1 342 ? -22.176 60.817 12.074 1.00 78.63 342 LYS A CA 1
ATOM 2709 C C . LYS A 1 342 ? -21.631 59.430 11.716 1.00 79.29 342 LYS A C 1
ATOM 2710 O O . LYS A 1 342 ? -22.379 58.584 11.226 1.00 81.27 342 LYS A O 1
ATOM 2716 N N . GLU A 1 343 ? -20.342 59.198 11.954 1.00 81.03 343 GLU A N 1
ATOM 2717 C CA . GLU A 1 343 ? -19.779 57.852 11.859 1.00 80.91 343 GLU A CA 1
ATOM 2718 C C . GLU A 1 343 ? -20.117 57.067 13.128 1.00 81.12 343 GLU A C 1
ATOM 2719 O O . GLU A 1 343 ? -21.175 56.445 13.237 1.00 80.23 343 GLU A O 1
#

Foldseek 3Di:
DDDPWDVVLLVVVVVLLVPWQAEEEEEFEQDELQRQLQRVLLVQLSVLVNHHYAYEAQYDYDPLPVPPCPVRHHHCVVPVVVVLVSCVGQEYEYFADADLVRRPVNPSVLPRPHAYEFHQDPDHDPSHPYYGYHVLDQGRLVRSQSSCVSPNLVSRALSSLLSSLRRCSCVLCPHSNPDPVVVVSVVSSVVNVHDSVVSCCSNPVDDDPLLVVLCVQVVPFDDQLLLAEETEDEPVRCVVSVHDPCSCPPVQVVVCPDPSRFKGWYFYDDPVTKIKIAGDDQQAPQVLCCPQAVWGDGRGIIIHHDPDDVVSVVSVVVSSVVCSVVSVD

Radius of gyration: 20.84 Å; Cα contacts (8 Å, |Δi|>4): 590; chains: 1; bounding box: 50×51×49 Å

B-factor: mean 48.78, std 16.27, range [25.53, 99.0]

InterPro domains:
  IPR001667 DDH domain [PF01368] (23-174)
  IPR003156 DHHA1 domain [PF02272] (250-335)
  IPR038763 DHH phosphoesterase superfamily [SSF64182] (22-308)
  IPR051319 Bifunctional oligoribonuclease/pAp-phosphatase and c-di-AMP PDE [PTHR47618] (10-337)

Solvent-accessible surface area: 16728 Å² total

Sequence (329 aa):
LTKVIAQAHIDHFTKWFERADKIVIVSHVSPDGDAIGSSLGLYHFLDSQDKIVNVIVPNAFPDFLKWPGSKDILLYDRYQEFADKLIEADVICCLDFNALKRIDESDIVAASPGRKIIDHHLYPEDFCRITISHPEISSTSELVFRLICRGYFSDISKEGAECIYTGTDTGGFTYNSNNREIYFIISELLSKGIDKDDIYRKVYNTYSESRLRLGYVLSNKVYKDYNSALISLTKEEQGKFDYIKGDSEGFVNIPLSIKNVCFSCFLREDTEIKISLRSVGKFPCNRLAAEFFNGGGHLNASGGEFYGTEEAVKVFEQALEKYKPLLKE

CATH classification: 3.90.1640.10 (+1 more: 3.10.310.30)

Secondary structure (DSSP, 8-state):
----S-HHHHHHHHHHHHH-SEEEEE--SS--HHHHHHHHHHHHHHHHTS-EEEEEESSPPPGGG----GGGPEETTT-HHHHHHH---SEEEE-S-SSGGGG---HHHHH--SEE--B--SS--S-SSS--B-TTSS-HHHHHHHHHH---GGG--HHHHHHHHH--TTTTTTSS---THHHHHHHHHHTTT--HHHHHHHHHS---HHHHH--HHHH--EEGGGTEEEEEE-HHHHHHTT--TTTTTTGGGGGGGSTT--EEEEEE-----EEEEEESSS--HHHHHHHHSS-EE-SSEEEEE-S---HHHHHHHHHHHHTHHHHH-